Protein AF-A0A820NYC9-F1 (afdb_monomer_lite)

Foldseek 3Di:
DVLCVPQNPLLVLLLCLQACVLVVDDDDDDSVSSVVCCVLPVVLLVVLLVLLVVLQVLCCVPVVDRFAADPVLQVVLVVPPHDPLLVVLVVLLVVLVVVCVVCVVVVNSNVNSVSNSVNSCCCRVPSCVVCVCLSNVVDDPSSVSNSSNSSLVSSLSVLVVCCVRRVVSSVVSNVSSVVRYDDPPPPDDPD

Organism: NCBI:txid392030

Secondary structure (DSSP, 8-state):
-HHHHHH-HHHHHHHHHHSGGGGT------HHHHHHHIIIIIHHHHHHHHHHHHHHHHHHHHH-------HHHHHHHHHSS--HHHHHHHHHHHHHHHHHHHHHHTT-HHHHHHHHHHHHHIIIIIIIHHTHHHHTT-S-HHHHHHHHHHHHHHHHHHHHHHTTT-HHHHHHHHHHHHTTSPPPP------

pLDDT: mean 87.26, std 10.43, range [38.47, 96.19]

InterPro domains:
  IPR009080 Aminoacyl-tRNA synthetase, class Ia, anticodon-binding [SSF47323] (43-182)
  IPR013155 Methionyl/Valyl/Leucyl/Isoleucyl-tRNA synthetase, anticodon-binding [PF08264] (86-178)
  IPR023586 Isoleucine-tRNA ligase, type 2 [PTHR42780] (1-185)
  IPR033709 Isoleucyl tRNA synthetase type 2, anticodon-binding domain [cd07961] (29-187)

Radius of gyration: 18.49 Å; chains: 1; bounding box: 44×49×52 Å

Structure (mmCIF, N/CA/C/O backbone):
data_AF-A0A82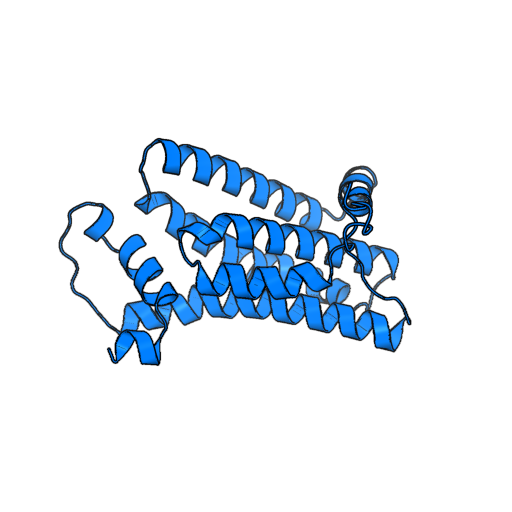0NYC9-F1
#
_entry.id   AF-A0A820NYC9-F1
#
loop_
_atom_site.group_PDB
_atom_site.id
_atom_site.type_symbol
_atom_site.label_atom_id
_atom_site.label_alt_id
_atom_site.label_comp_id
_atom_site.label_asym_id
_atom_site.label_entity_id
_atom_site.label_seq_id
_atom_site.pdbx_PDB_ins_code
_atom_site.Cartn_x
_atom_site.Cartn_y
_atom_site.Cartn_z
_atom_site.occupancy
_atom_site.B_iso_or_equiv
_atom_site.auth_seq_id
_atom_site.auth_comp_id
_atom_site.auth_asym_id
_atom_site.auth_atom_id
_atom_site.pdbx_PDB_model_num
ATOM 1 N N . MET A 1 1 ? 1.237 10.232 24.839 1.00 58.34 1 MET A N 1
ATOM 2 C CA . MET A 1 1 ? 1.894 10.671 23.591 1.00 58.34 1 MET A CA 1
ATOM 3 C C . MET A 1 1 ? 2.893 9.636 23.082 1.00 58.34 1 MET A C 1
ATOM 5 O O . MET A 1 1 ? 2.873 9.400 21.889 1.00 58.34 1 MET A O 1
ATOM 9 N N . GLU A 1 2 ? 3.579 8.878 23.949 1.00 80.00 2 GLU A N 1
ATOM 10 C CA . GLU A 1 2 ? 4.574 7.848 23.563 1.00 80.00 2 GLU A CA 1
ATOM 11 C C . GLU A 1 2 ? 4.201 6.904 22.400 1.00 80.00 2 GLU A C 1
ATOM 13 O O . GLU A 1 2 ? 5.022 6.658 21.531 1.00 80.00 2 GLU A O 1
ATOM 18 N N . ILE A 1 3 ? 2.971 6.378 22.318 1.00 80.62 3 ILE A N 1
ATOM 19 C CA . ILE A 1 3 ? 2.581 5.455 21.226 1.00 80.62 3 ILE A CA 1
ATOM 20 C C . ILE A 1 3 ? 2.552 6.153 19.858 1.00 80.62 3 ILE A C 1
ATOM 22 O O . ILE A 1 3 ? 2.893 5.537 18.848 1.00 80.62 3 ILE A O 1
ATOM 26 N N . PHE A 1 4 ? 2.134 7.421 19.819 1.00 82.25 4 PHE A N 1
ATOM 27 C CA . PHE A 1 4 ? 2.140 8.207 18.586 1.00 82.25 4 PHE A CA 1
ATOM 28 C C . PHE A 1 4 ? 3.568 8.517 18.152 1.00 82.25 4 PHE A C 1
ATOM 30 O O . PHE A 1 4 ? 3.861 8.416 16.964 1.00 82.25 4 PHE A O 1
ATOM 37 N N . ASP A 1 5 ? 4.437 8.824 19.112 1.00 85.50 5 ASP A N 1
ATOM 38 C CA . ASP A 1 5 ? 5.842 9.133 18.854 1.00 85.50 5 ASP A CA 1
ATOM 39 C C . ASP A 1 5 ? 6.622 7.883 18.410 1.00 85.50 5 ASP A C 1
ATOM 41 O O . ASP A 1 5 ? 7.482 7.964 17.537 1.00 85.50 5 ASP A O 1
ATOM 45 N N . GLU A 1 6 ? 6.287 6.706 18.948 1.00 87.06 6 GLU A N 1
ATOM 46 C CA . GLU A 1 6 ? 6.969 5.449 18.616 1.00 87.06 6 GLU A CA 1
ATOM 47 C C . GLU A 1 6 ? 6.479 4.782 17.324 1.00 87.06 6 GLU A C 1
ATOM 49 O O . GLU A 1 6 ? 7.288 4.233 16.574 1.00 87.06 6 GLU A O 1
ATOM 54 N N . PHE A 1 7 ? 5.167 4.773 17.062 1.00 86.25 7 PHE A N 1
ATOM 55 C CA . PHE A 1 7 ? 4.586 3.991 15.957 1.00 86.25 7 PHE A CA 1
ATOM 56 C C . PHE A 1 7 ? 3.832 4.824 14.921 1.00 86.25 7 PHE A C 1
ATOM 58 O O . PHE A 1 7 ? 3.505 4.318 13.845 1.00 86.25 7 PHE A O 1
ATOM 65 N N . GLY A 1 8 ? 3.547 6.089 15.223 1.00 89.69 8 GLY A N 1
ATOM 66 C CA . GLY A 1 8 ? 2.755 6.969 14.374 1.00 89.69 8 GLY A CA 1
ATOM 67 C C . GLY A 1 8 ? 1.241 6.776 14.515 1.00 89.69 8 GLY A C 1
ATOM 68 O O . GLY A 1 8 ? 0.728 5.729 14.921 1.00 89.69 8 GLY A O 1
ATOM 69 N N . ALA A 1 9 ? 0.497 7.815 14.131 1.00 92.00 9 ALA A N 1
ATOM 70 C CA . ALA A 1 9 ? -0.963 7.840 14.226 1.00 92.00 9 ALA A CA 1
ATOM 71 C C . ALA A 1 9 ? -1.644 6.774 13.351 1.00 92.00 9 ALA A C 1
ATOM 73 O O . ALA A 1 9 ? -2.628 6.167 13.770 1.00 92.00 9 ALA A O 1
ATOM 74 N N . ASP A 1 10 ? -1.116 6.515 12.155 1.00 93.50 10 ASP A N 1
ATOM 75 C CA . ASP A 1 10 ? -1.718 5.577 11.202 1.00 93.50 10 ASP A CA 1
ATOM 76 C C . ASP A 1 10 ? -1.696 4.128 11.699 1.00 93.50 10 ASP A C 1
ATOM 78 O O . ASP A 1 10 ? -2.660 3.390 11.483 1.00 93.50 10 ASP A O 1
ATOM 82 N N . ALA A 1 11 ? -0.633 3.724 12.400 1.00 91.94 11 ALA A N 1
ATOM 83 C CA . ALA A 1 11 ? -0.530 2.382 12.965 1.00 91.94 11 ALA A CA 1
ATOM 84 C C . ALA A 1 11 ? -1.602 2.158 14.036 1.00 91.94 11 ALA A C 1
ATOM 86 O O . ALA A 1 11 ? -2.297 1.140 14.026 1.00 91.94 11 ALA A O 1
ATOM 87 N N . LEU A 1 12 ? -1.793 3.147 14.916 1.00 92.00 12 LEU A N 1
ATOM 88 C CA . LEU A 1 12 ? -2.832 3.108 15.938 1.00 92.00 12 LEU A CA 1
ATOM 89 C C . LEU A 1 12 ? -4.235 3.112 15.320 1.00 92.00 12 LEU A C 1
ATOM 91 O O . LEU A 1 12 ? -5.081 2.319 15.732 1.00 92.00 12 LEU A O 1
ATOM 95 N N . ARG A 1 13 ? -4.485 3.965 14.315 1.00 91.94 13 ARG A N 1
ATOM 96 C CA . ARG A 1 13 ? -5.769 4.003 13.593 1.00 91.94 13 ARG A CA 1
ATOM 97 C C . ARG A 1 13 ? -6.112 2.631 13.034 1.00 91.94 13 ARG A C 1
ATOM 99 O O . ARG A 1 13 ? -7.199 2.119 13.295 1.00 91.94 13 ARG A O 1
ATOM 106 N N . LEU A 1 14 ? -5.181 2.015 12.308 1.00 90.44 14 LEU A N 1
ATOM 107 C CA . LEU A 1 14 ? -5.442 0.725 11.687 1.00 90.44 14 LEU A CA 1
ATOM 108 C C . LEU A 1 14 ? -5.593 -0.390 12.733 1.00 90.44 14 LEU A C 1
ATOM 110 O O . LEU A 1 14 ? -6.488 -1.218 12.583 1.00 90.44 14 LEU A O 1
ATOM 114 N N . TYR A 1 15 ? -4.812 -0.364 13.819 1.00 91.19 15 TYR A N 1
ATOM 115 C CA . TYR A 1 15 ? -4.970 -1.285 14.952 1.00 91.19 15 TYR A CA 1
ATOM 116 C C . TYR A 1 15 ? -6.362 -1.193 15.596 1.00 91.19 15 TYR A C 1
ATOM 118 O O . TYR A 1 15 ? -6.991 -2.209 15.881 1.00 91.19 15 TYR A O 1
ATOM 126 N N . LEU A 1 16 ? -6.889 0.015 15.802 1.00 90.50 16 LEU A N 1
ATOM 127 C CA . LEU A 1 16 ? -8.224 0.188 16.377 1.00 90.50 16 LEU A CA 1
ATOM 128 C C . LEU A 1 16 ? -9.324 -0.305 15.430 1.00 90.50 16 LEU A C 1
ATOM 130 O O . LEU A 1 16 ? -10.283 -0.924 15.891 1.00 90.50 16 LEU A O 1
ATOM 134 N N . ILE A 1 17 ? -9.173 -0.101 14.119 1.00 89.44 17 ILE A N 1
ATOM 135 C CA . ILE A 1 17 ? -10.160 -0.548 13.123 1.00 89.44 17 ILE A CA 1
ATOM 136 C C . ILE A 1 17 ? -10.157 -2.078 12.969 1.00 89.44 17 ILE A C 1
ATOM 138 O O . ILE A 1 17 ? -11.213 -2.674 12.757 1.00 89.44 17 ILE A O 1
ATOM 142 N N . THR A 1 18 ? -9.000 -2.737 13.095 1.00 85.81 18 THR A N 1
ATOM 143 C CA . THR A 1 18 ? -8.913 -4.211 13.073 1.00 85.81 18 THR A CA 1
ATOM 144 C C . THR A 1 18 ? -9.375 -4.860 14.371 1.00 85.81 18 THR A C 1
ATOM 146 O O . THR A 1 18 ? -9.711 -6.046 14.388 1.00 85.81 18 THR A O 1
ATOM 149 N N . SER A 1 19 ? -9.378 -4.102 15.463 1.00 87.75 19 SER A N 1
ATOM 150 C CA . SER A 1 19 ? -9.729 -4.601 16.783 1.00 87.75 19 SER A CA 1
ATOM 151 C C . SER A 1 19 ? -11.221 -4.958 16.907 1.00 87.75 19 SER A C 1
ATOM 153 O O . SER A 1 19 ? -12.062 -4.448 16.172 1.00 87.75 19 SER A O 1
ATOM 155 N N . PRO A 1 20 ? -11.618 -5.783 17.889 1.00 85.94 20 PRO A N 1
ATOM 156 C CA . PRO A 1 20 ? -13.025 -6.093 18.143 1.00 85.94 20 PRO A CA 1
ATOM 157 C C . PRO A 1 20 ? -13.881 -4.878 18.572 1.00 85.94 20 PRO A C 1
ATOM 159 O O . PRO A 1 20 ? -15.107 -5.007 18.621 1.00 85.94 20 PRO A O 1
ATOM 162 N N . VAL A 1 21 ? -13.279 -3.704 18.824 1.00 88.50 21 VAL A N 1
ATOM 163 C CA . VAL A 1 21 ? -13.990 -2.465 19.206 1.00 88.50 21 VAL A CA 1
ATOM 164 C C . VAL A 1 21 ? -14.992 -2.040 18.146 1.00 88.50 21 VAL A C 1
ATOM 166 O O . VAL A 1 21 ? -16.104 -1.648 18.485 1.00 88.50 21 VAL A O 1
ATOM 169 N N . VAL A 1 22 ? -14.659 -2.195 16.862 1.00 87.00 22 VAL A N 1
ATOM 170 C CA . VAL A 1 22 ? -15.586 -1.851 15.770 1.00 87.00 22 VAL A CA 1
ATOM 171 C C . VAL A 1 22 ? -16.831 -2.748 15.732 1.00 87.00 22 VAL A C 1
ATOM 173 O O . VAL A 1 22 ? -17.777 -2.455 15.010 1.00 87.00 22 VAL A O 1
ATOM 176 N N . ARG A 1 23 ? -16.855 -3.837 16.515 1.00 84.69 23 ARG A N 1
ATOM 177 C CA . ARG A 1 23 ? -18.020 -4.715 16.715 1.00 84.69 23 ARG A CA 1
ATOM 178 C C . ARG A 1 23 ? -18.671 -4.534 18.094 1.00 84.69 23 ARG A C 1
ATOM 180 O O . ARG A 1 23 ? -19.431 -5.403 18.512 1.00 84.69 23 ARG A O 1
ATOM 187 N N . GLY A 1 24 ? -18.328 -3.474 18.828 1.00 86.25 24 GLY A N 1
ATOM 188 C CA . GLY A 1 24 ? -18.860 -3.192 20.167 1.00 86.25 24 GLY A CA 1
ATOM 189 C C . GLY A 1 24 ? -18.357 -4.136 21.264 1.00 86.25 24 GLY A C 1
ATOM 190 O O . GLY A 1 24 ? -18.955 -4.214 22.333 1.00 86.25 24 GLY A O 1
ATOM 191 N N . LYS A 1 25 ? -17.277 -4.884 21.014 1.00 89.25 25 LYS A N 1
ATOM 192 C CA . LYS A 1 25 ? -16.679 -5.804 21.991 1.00 89.25 25 LYS A CA 1
ATOM 193 C C . LYS A 1 25 ? -15.506 -5.135 22.721 1.00 89.25 25 LYS A C 1
ATOM 195 O O . LYS A 1 25 ? -14.831 -4.289 22.133 1.00 89.25 25 LYS A O 1
ATOM 200 N N . PRO A 1 26 ? -15.214 -5.528 23.976 1.00 90.69 26 PRO A N 1
ATOM 201 C CA . PRO A 1 26 ? -14.114 -4.941 24.730 1.00 90.69 26 PRO A CA 1
ATOM 202 C C . PRO A 1 26 ? -12.761 -5.248 24.076 1.00 90.69 26 PRO A C 1
ATOM 204 O O . PRO A 1 26 ? -12.513 -6.366 23.618 1.00 90.69 26 PRO A O 1
ATOM 207 N N . LEU A 1 27 ? -11.865 -4.261 24.082 1.00 90.62 27 LEU A N 1
ATOM 208 C CA . LEU A 1 27 ? -10.483 -4.394 23.627 1.00 90.62 27 LEU A CA 1
ATOM 209 C C . LEU A 1 27 ? -9.528 -4.274 24.803 1.00 90.62 27 LEU A C 1
ATOM 211 O O . LEU A 1 27 ? -9.484 -3.257 25.489 1.00 90.62 27 LEU A O 1
ATOM 215 N N . LYS A 1 28 ? -8.697 -5.300 24.976 1.00 90.25 28 LYS A N 1
ATOM 216 C CA . LYS A 1 28 ? -7.501 -5.211 25.812 1.00 90.25 28 LYS A CA 1
ATOM 217 C C . LYS A 1 28 ? -6.385 -4.621 24.961 1.00 90.25 28 LYS A C 1
ATOM 219 O O . LYS A 1 28 ? -5.833 -5.317 24.110 1.00 90.25 28 LYS A O 1
ATOM 224 N N . PHE A 1 29 ? -6.113 -3.333 25.144 1.00 91.38 29 PHE A N 1
ATOM 225 C CA . PHE A 1 29 ? -5.077 -2.639 24.390 1.00 91.38 29 PHE A CA 1
ATOM 226 C C . PHE A 1 29 ? -3.699 -3.257 24.669 1.00 91.38 29 PHE A C 1
ATOM 228 O O . PHE A 1 29 ? -3.342 -3.481 25.824 1.00 91.38 29 PHE A O 1
ATOM 235 N N . LYS A 1 30 ? -2.941 -3.537 23.604 1.00 91.31 30 LYS A N 1
ATOM 236 C CA . LYS A 1 30 ? -1.585 -4.086 23.659 1.00 91.31 30 LYS A CA 1
ATOM 237 C C . LYS A 1 30 ? -0.711 -3.346 22.658 1.00 91.31 30 LYS A C 1
ATOM 239 O O . LYS A 1 30 ? -1.068 -3.249 21.483 1.00 91.31 30 LYS A O 1
ATOM 244 N N . LYS A 1 31 ? 0.426 -2.835 23.124 1.00 90.06 31 LYS A N 1
ATOM 245 C CA . LYS A 1 31 ? 1.366 -2.048 22.313 1.00 90.06 31 LYS A CA 1
ATOM 246 C C . LYS A 1 31 ? 1.973 -2.897 21.190 1.00 90.06 31 LYS A C 1
ATOM 248 O O . LYS A 1 31 ? 2.193 -2.413 20.083 1.00 90.06 31 LYS A O 1
ATOM 253 N N . GLU A 1 32 ? 2.152 -4.185 21.456 1.00 90.94 32 GLU A N 1
ATOM 254 C CA . GLU A 1 32 ? 2.669 -5.183 20.522 1.00 90.94 32 GLU A CA 1
ATOM 255 C C . GLU A 1 32 ? 1.788 -5.290 19.272 1.00 90.94 32 GLU A C 1
ATOM 257 O O . GLU A 1 32 ? 2.306 -5.317 18.163 1.00 90.94 32 GLU A O 1
ATOM 262 N N . GLY A 1 33 ? 0.462 -5.222 19.427 1.00 89.12 33 GLY A N 1
ATOM 263 C CA . GLY A 1 33 ? -0.454 -5.296 18.289 1.00 89.12 33 GLY A CA 1
ATOM 264 C C . GLY A 1 33 ? -0.339 -4.102 17.335 1.00 89.12 33 GLY A C 1
ATOM 265 O O . GLY A 1 33 ? -0.534 -4.253 16.131 1.00 89.12 33 GLY A O 1
ATOM 266 N N . VAL A 1 34 ? 0.032 -2.920 17.841 1.00 91.19 34 VAL A N 1
ATOM 267 C CA . VAL A 1 34 ? 0.321 -1.746 16.997 1.00 91.19 34 VAL A CA 1
ATOM 268 C C . VAL A 1 34 ? 1.619 -1.961 16.213 1.00 91.19 34 VA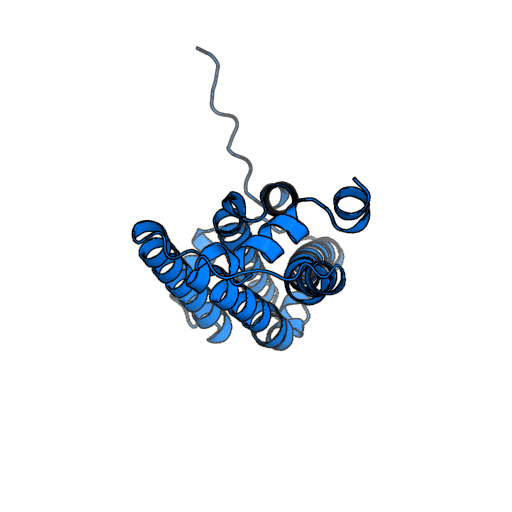L A C 1
ATOM 270 O O . VAL A 1 34 ? 1.695 -1.642 15.025 1.00 91.19 34 VAL A O 1
ATOM 273 N N . ARG A 1 35 ? 2.631 -2.557 16.853 1.00 91.31 35 ARG A N 1
ATOM 274 C CA . ARG A 1 35 ? 3.899 -2.918 16.206 1.00 91.31 35 ARG A CA 1
ATOM 275 C C . ARG A 1 35 ? 3.708 -3.970 15.109 1.00 91.31 35 ARG A C 1
ATOM 277 O O . ARG A 1 35 ? 4.339 -3.859 14.058 1.00 91.31 35 ARG A O 1
ATOM 284 N N . ASP A 1 36 ? 2.836 -4.949 15.327 1.00 90.44 36 ASP A N 1
ATOM 285 C CA . ASP A 1 36 ? 2.539 -5.991 14.339 1.00 90.44 36 ASP A CA 1
ATOM 286 C C . ASP A 1 36 ? 1.922 -5.390 13.069 1.00 90.44 36 ASP A C 1
ATOM 288 O O . ASP A 1 36 ? 2.351 -5.707 11.962 1.00 90.44 36 ASP A O 1
ATOM 292 N N . ILE A 1 37 ? 1.018 -4.412 13.205 1.00 90.06 37 ILE A N 1
ATOM 293 C CA . ILE A 1 37 ? 0.466 -3.674 12.058 1.00 90.06 37 ILE A CA 1
ATOM 294 C C . ILE A 1 37 ? 1.568 -3.002 11.229 1.00 90.06 37 ILE A C 1
ATOM 296 O O . ILE A 1 37 ? 1.563 -3.092 9.999 1.00 90.06 37 ILE A O 1
ATOM 300 N N . LEU A 1 38 ? 2.540 -2.351 11.870 1.00 90.12 38 LEU A N 1
ATOM 301 C CA . LEU A 1 38 ? 3.657 -1.747 11.141 1.00 90.12 38 LEU A CA 1
ATOM 302 C C . LEU A 1 38 ? 4.450 -2.790 10.353 1.00 90.12 38 LEU A C 1
ATOM 304 O O . LEU A 1 38 ? 4.762 -2.579 9.178 1.00 90.12 38 LEU A O 1
ATOM 308 N N . LYS A 1 39 ? 4.768 -3.911 11.001 1.00 90.44 39 LYS A N 1
ATOM 309 C CA . LYS A 1 39 ? 5.590 -4.977 10.429 1.00 90.44 39 LYS A CA 1
ATOM 310 C C . LYS A 1 39 ? 4.887 -5.703 9.283 1.00 90.44 39 LYS A C 1
ATOM 312 O O . LYS A 1 39 ? 5.529 -5.974 8.271 1.00 90.44 39 LYS A O 1
ATOM 317 N N . ASP A 1 40 ? 3.599 -5.985 9.430 1.00 87.62 40 ASP A N 1
ATOM 318 C CA . ASP A 1 40 ? 2.860 -6.855 8.513 1.00 87.62 40 ASP A CA 1
ATOM 319 C C . ASP A 1 40 ? 2.160 -6.073 7.393 1.00 87.62 40 ASP A C 1
ATOM 321 O O . ASP A 1 40 ? 1.859 -6.625 6.334 1.00 87.62 40 ASP A O 1
ATOM 325 N N . VAL A 1 41 ? 1.917 -4.771 7.590 1.00 89.44 41 VAL A N 1
ATOM 326 C CA . VAL A 1 41 ? 1.148 -3.938 6.651 1.00 89.44 41 VAL A CA 1
ATOM 327 C C . VAL A 1 41 ? 2.007 -2.824 6.066 1.00 89.44 41 VAL A C 1
ATOM 329 O O . VAL A 1 41 ? 2.131 -2.711 4.842 1.00 89.44 41 VAL A O 1
ATOM 332 N N . PHE A 1 42 ? 2.603 -1.987 6.917 1.00 92.31 42 PHE A N 1
ATOM 333 C CA . PHE A 1 42 ? 3.238 -0.748 6.453 1.00 92.31 42 PHE A CA 1
ATOM 334 C C . PHE A 1 42 ? 4.596 -1.029 5.826 1.00 92.31 42 PHE A C 1
ATOM 336 O O . PHE A 1 42 ? 4.882 -0.526 4.739 1.00 92.31 42 PHE A O 1
ATOM 343 N N . LEU A 1 43 ? 5.405 -1.874 6.464 1.00 92.94 43 LEU A N 1
ATOM 344 C CA . LEU A 1 43 ? 6.736 -2.212 5.978 1.00 92.94 43 LEU A CA 1
ATOM 345 C C . LEU A 1 43 ? 6.694 -2.916 4.608 1.00 92.94 43 LEU A C 1
ATOM 347 O O . LEU A 1 43 ? 7.398 -2.459 3.705 1.00 92.94 43 LEU A O 1
ATOM 351 N N . PRO A 1 44 ? 5.851 -3.942 4.359 1.00 93.12 44 PRO A N 1
ATOM 352 C CA . PRO A 1 44 ? 5.768 -4.569 3.042 1.00 93.12 44 PRO A CA 1
ATOM 353 C C . PRO A 1 44 ? 5.252 -3.602 1.977 1.00 93.12 44 PRO A C 1
ATOM 355 O O . PRO A 1 44 ? 5.748 -3.593 0.849 1.00 93.12 44 PRO A O 1
ATOM 358 N N . TRP A 1 45 ? 4.297 -2.738 2.332 1.00 92.88 45 TRP A N 1
ATOM 359 C CA . TRP A 1 45 ? 3.788 -1.730 1.407 1.00 92.88 45 TRP A CA 1
ATOM 360 C C . TRP A 1 45 ? 4.861 -0.706 1.022 1.00 92.88 45 TRP A C 1
ATOM 362 O O . TRP A 1 45 ? 5.062 -0.448 -0.166 1.00 92.88 45 TRP A O 1
ATOM 372 N N . TYR A 1 46 ? 5.590 -0.173 2.001 1.00 94.62 46 TYR A N 1
ATOM 373 C CA . TYR A 1 46 ? 6.692 0.751 1.755 1.00 94.62 46 TYR A CA 1
ATOM 374 C C . TYR A 1 46 ? 7.818 0.091 0.949 1.00 94.62 46 TYR A C 1
ATOM 376 O O . TYR A 1 46 ? 8.361 0.699 0.029 1.00 94.62 46 TYR A O 1
ATOM 384 N N . ASN A 1 47 ? 8.126 -1.178 1.226 1.00 93.38 47 ASN A N 1
ATOM 385 C CA . ASN A 1 47 ? 9.121 -1.933 0.469 1.00 93.38 47 ASN A CA 1
ATOM 386 C C . ASN A 1 47 ? 8.727 -2.102 -1.006 1.00 93.38 47 ASN A C 1
ATOM 388 O O . ASN A 1 47 ? 9.594 -2.004 -1.874 1.00 93.38 47 ASN A O 1
ATOM 392 N N . ALA A 1 48 ? 7.440 -2.299 -1.310 1.00 93.38 48 ALA A N 1
ATOM 393 C CA . ALA A 1 48 ? 6.956 -2.351 -2.691 1.00 93.38 48 ALA A CA 1
ATOM 394 C C . ALA A 1 48 ? 7.129 -1.003 -3.417 1.00 93.38 48 ALA A C 1
ATOM 396 O O . ALA A 1 48 ? 7.562 -0.978 -4.568 1.00 93.38 48 ALA A O 1
ATOM 397 N N . LEU A 1 49 ? 6.863 0.119 -2.735 1.00 94.44 49 LEU A N 1
ATOM 398 C CA . LEU A 1 49 ? 7.130 1.457 -3.276 1.00 94.44 49 LEU A CA 1
ATOM 399 C C . LEU A 1 49 ? 8.630 1.684 -3.502 1.00 94.44 49 LEU A C 1
ATOM 401 O O . LEU A 1 49 ? 9.035 2.151 -4.564 1.00 94.44 49 LEU A O 1
ATOM 405 N N . ARG A 1 50 ? 9.467 1.324 -2.524 1.00 94.25 50 ARG A N 1
ATOM 406 C CA . ARG A 1 50 ? 10.926 1.433 -2.631 1.00 94.25 50 ARG A CA 1
ATOM 407 C C . ARG A 1 50 ? 11.460 0.635 -3.818 1.00 94.25 50 ARG A C 1
ATOM 409 O O . ARG A 1 50 ? 12.316 1.144 -4.534 1.00 94.25 50 ARG A O 1
ATOM 416 N N . LEU A 1 51 ? 10.947 -0.576 -4.037 1.00 93.50 51 LEU A N 1
ATOM 417 C CA . LEU A 1 51 ? 11.313 -1.392 -5.192 1.00 93.50 51 LEU A CA 1
ATOM 418 C C . LEU A 1 51 ? 10.995 -0.672 -6.507 1.00 93.50 51 LEU A C 1
ATOM 420 O O . LEU A 1 51 ? 11.863 -0.612 -7.369 1.00 93.50 51 LEU A O 1
ATOM 424 N N . LEU A 1 52 ? 9.796 -0.093 -6.643 1.00 93.38 52 LEU A N 1
ATOM 425 C CA . LEU A 1 52 ? 9.410 0.659 -7.843 1.00 93.38 52 LEU A CA 1
ATOM 426 C C . LEU A 1 52 ? 10.403 1.794 -8.138 1.00 93.38 52 LEU A C 1
ATOM 428 O O . LEU A 1 52 ? 10.886 1.906 -9.261 1.00 93.38 52 LEU A O 1
ATOM 432 N N . ILE A 1 53 ? 10.740 2.603 -7.129 1.00 93.56 53 ILE A N 1
ATOM 433 C CA . ILE A 1 53 ? 11.684 3.723 -7.284 1.00 93.56 53 ILE A CA 1
ATOM 434 C C . ILE A 1 53 ? 13.062 3.211 -7.710 1.00 93.56 53 ILE A C 1
ATOM 436 O O . ILE A 1 53 ? 13.625 3.705 -8.682 1.00 93.56 53 ILE A O 1
ATOM 440 N N . GLN A 1 54 ? 13.574 2.179 -7.032 1.00 92.81 54 GLN A N 1
ATOM 441 C CA . GLN A 1 54 ? 14.872 1.582 -7.358 1.00 92.81 54 GLN A CA 1
ATOM 442 C C . GLN A 1 54 ? 14.914 1.059 -8.796 1.00 92.81 54 GLN A C 1
ATOM 444 O O . GLN A 1 54 ? 15.905 1.257 -9.495 1.00 92.81 54 GLN A O 1
ATOM 449 N N . SER A 1 55 ? 13.838 0.427 -9.259 1.00 90.44 55 SER A N 1
ATOM 450 C CA . SER A 1 55 ? 13.724 -0.044 -10.637 1.00 90.44 55 SER A CA 1
ATOM 451 C C . SER A 1 55 ? 13.692 1.098 -11.655 1.00 90.44 55 SER A C 1
ATOM 453 O O . SER A 1 55 ? 14.333 1.002 -12.702 1.00 90.44 55 SER A O 1
ATOM 455 N N . CYS A 1 56 ? 13.000 2.199 -11.348 1.00 90.19 56 CYS A N 1
ATOM 456 C CA . CYS A 1 56 ? 13.012 3.401 -12.184 1.00 90.19 56 CYS A CA 1
ATOM 457 C C . CYS A 1 56 ? 14.418 4.018 -12.270 1.00 90.19 56 CYS A C 1
ATOM 459 O O . CYS A 1 56 ? 14.872 4.364 -13.362 1.00 90.19 56 CYS A O 1
ATOM 461 N N . ASP A 1 57 ? 15.132 4.100 -11.146 1.00 90.44 57 ASP A N 1
ATOM 462 C CA . ASP A 1 57 ? 16.511 4.599 -11.114 1.00 90.44 57 ASP A CA 1
ATOM 463 C C . ASP A 1 57 ? 17.449 3.695 -11.929 1.00 90.44 57 ASP A C 1
ATOM 465 O O . ASP A 1 57 ? 18.272 4.183 -12.708 1.00 90.44 57 ASP A O 1
ATOM 469 N N . GLN A 1 58 ? 17.286 2.372 -11.829 1.00 88.12 58 GLN A N 1
ATOM 470 C CA . GLN A 1 58 ? 18.047 1.410 -12.630 1.00 88.12 58 GLN A CA 1
ATOM 471 C C . GLN A 1 58 ? 17.788 1.558 -14.134 1.00 88.12 58 GLN A C 1
ATOM 473 O O . GLN A 1 58 ? 18.736 1.489 -14.918 1.00 88.12 58 GLN A O 1
ATOM 478 N N . LEU A 1 59 ? 16.543 1.797 -14.558 1.00 87.25 59 LEU A N 1
ATOM 479 C CA . LEU A 1 59 ? 16.238 2.085 -15.965 1.00 87.25 59 LEU A CA 1
ATOM 480 C C . LEU A 1 59 ? 16.930 3.353 -16.458 1.00 87.25 59 LEU A C 1
ATOM 482 O O . LEU A 1 59 ? 17.475 3.368 -17.567 1.00 87.25 59 LEU A O 1
ATOM 486 N N . LYS A 1 60 ? 16.945 4.392 -15.624 1.00 88.38 60 LYS A N 1
ATOM 487 C CA . LYS A 1 60 ? 17.592 5.661 -15.946 1.00 88.38 60 LYS A CA 1
ATOM 488 C C . LYS A 1 60 ? 19.103 5.503 -16.100 1.00 88.38 60 LYS A C 1
ATOM 490 O O . LYS A 1 60 ? 19.668 6.028 -17.054 1.00 88.38 60 LYS A O 1
ATOM 495 N N . VAL A 1 61 ? 19.753 4.760 -15.204 1.00 87.56 61 VAL A N 1
ATOM 496 C CA . VAL A 1 61 ? 21.208 4.540 -15.252 1.00 87.56 61 VAL A CA 1
ATOM 497 C C . VAL A 1 61 ? 21.597 3.601 -16.396 1.00 87.56 61 VAL A C 1
ATOM 499 O O . VAL A 1 61 ? 22.463 3.940 -17.200 1.00 87.56 61 VAL A O 1
ATOM 502 N N . ASN A 1 62 ? 20.943 2.442 -16.510 1.00 86.19 62 ASN A N 1
ATOM 503 C CA . ASN A 1 62 ? 21.387 1.379 -17.417 1.00 86.19 62 ASN A CA 1
ATOM 504 C C . ASN A 1 62 ? 20.909 1.582 -18.856 1.00 86.19 62 ASN A C 1
ATOM 506 O O . ASN A 1 62 ? 21.635 1.273 -19.797 1.00 86.19 62 ASN A O 1
ATOM 510 N N . LYS A 1 63 ? 19.673 2.063 -19.037 1.00 81.69 63 LYS A N 1
ATOM 511 C CA . LYS A 1 63 ? 19.027 2.165 -20.356 1.00 81.69 63 LYS A CA 1
ATOM 512 C C . LYS A 1 63 ? 18.806 3.619 -20.797 1.00 81.69 63 LYS A C 1
ATOM 514 O O . LYS A 1 63 ? 18.323 3.833 -21.902 1.00 81.69 63 LYS A O 1
ATOM 519 N N . LYS A 1 64 ? 19.178 4.613 -19.970 1.00 84.69 64 LYS A N 1
ATOM 520 C CA . LYS A 1 64 ? 18.982 6.061 -20.213 1.00 84.69 64 LYS A CA 1
ATOM 521 C C . LYS A 1 64 ? 17.525 6.449 -20.501 1.00 84.69 64 LYS A C 1
ATOM 523 O O . LYS A 1 64 ? 17.266 7.453 -21.158 1.00 84.69 64 LYS A O 1
ATOM 528 N N . VAL A 1 65 ? 16.572 5.668 -19.989 1.00 85.44 65 VAL A N 1
ATOM 529 C CA . VAL A 1 65 ? 15.134 5.925 -20.141 1.00 85.44 65 VAL A CA 1
ATOM 530 C C . VAL A 1 65 ? 14.579 6.472 -18.835 1.00 85.44 65 VAL A C 1
ATOM 532 O O . VAL A 1 65 ? 14.696 5.835 -17.789 1.00 85.44 65 VAL A O 1
ATOM 535 N N . ASN A 1 66 ? 13.933 7.636 -18.903 1.00 85.50 66 ASN A N 1
ATOM 536 C CA . ASN A 1 66 ? 13.140 8.151 -17.794 1.00 85.50 66 ASN A CA 1
ATOM 537 C C . ASN A 1 66 ? 11.764 7.483 -17.822 1.00 85.50 66 ASN A C 1
ATOM 539 O O . ASN A 1 66 ? 11.018 7.633 -18.789 1.00 85.50 66 ASN A O 1
ATOM 543 N N . PHE A 1 67 ? 11.434 6.743 -16.766 1.00 87.25 67 PHE A N 1
ATOM 544 C CA . PHE A 1 67 ? 10.112 6.147 -16.622 1.00 87.25 67 PHE A CA 1
ATOM 545 C C . PHE A 1 67 ? 9.074 7.228 -16.308 1.00 87.25 67 PHE A C 1
ATOM 547 O O . PHE A 1 67 ? 9.206 7.958 -15.325 1.00 87.25 67 PHE A O 1
ATOM 554 N N . ILE A 1 68 ? 8.034 7.295 -17.136 1.00 88.94 68 ILE A N 1
ATOM 555 C CA . ILE A 1 68 ? 6.834 8.095 -16.901 1.00 88.94 68 ILE A CA 1
ATOM 556 C C . ILE A 1 68 ? 5.649 7.141 -17.005 1.00 88.94 68 ILE A C 1
ATOM 558 O O . ILE A 1 68 ? 5.569 6.335 -17.936 1.00 88.94 68 ILE A O 1
ATOM 562 N N . TYR A 1 69 ? 4.753 7.217 -16.028 1.00 88.75 69 TYR A N 1
ATOM 563 C CA . TYR A 1 69 ? 3.525 6.441 -16.017 1.00 88.75 69 TYR A CA 1
ATOM 564 C C . TYR A 1 69 ? 2.649 6.805 -17.223 1.00 88.75 69 TYR A C 1
ATOM 566 O O . TYR A 1 69 ? 2.390 7.977 -17.483 1.00 88.75 69 TYR A O 1
ATOM 574 N N . ASP A 1 70 ? 2.167 5.791 -17.936 1.00 87.12 70 ASP A N 1
ATOM 575 C CA . ASP A 1 70 ? 1.295 5.962 -19.097 1.00 87.12 70 ASP A CA 1
ATOM 576 C C . ASP A 1 70 ? 0.121 4.986 -19.022 1.00 87.12 70 ASP A C 1
ATOM 578 O O . ASP A 1 70 ? 0.289 3.774 -19.162 1.00 87.12 70 ASP A O 1
ATOM 582 N N . GLU A 1 71 ? -1.081 5.520 -18.829 1.00 83.00 71 GLU A N 1
ATOM 583 C CA . GLU A 1 71 ? -2.297 4.720 -18.714 1.00 83.00 71 GLU A CA 1
ATOM 584 C C . GLU A 1 71 ? -2.628 3.968 -20.017 1.00 83.00 71 GLU A C 1
ATOM 586 O O . GLU A 1 71 ? -3.143 2.849 -19.980 1.00 83.00 71 GLU A O 1
ATOM 591 N N . LYS A 1 72 ? -2.263 4.511 -21.187 1.00 82.88 72 LYS A N 1
ATOM 592 C CA . LYS A 1 72 ? -2.496 3.837 -22.477 1.00 82.88 72 LYS A CA 1
ATOM 593 C C . LYS A 1 72 ? -1.654 2.572 -22.600 1.00 82.88 72 LYS A C 1
ATOM 595 O O . LYS A 1 72 ? -2.115 1.563 -23.139 1.00 82.88 72 LYS A O 1
ATOM 600 N N . ARG A 1 73 ? -0.430 2.597 -22.066 1.00 81.06 73 ARG A N 1
ATOM 601 C CA . ARG A 1 73 ? 0.459 1.429 -22.027 1.00 81.06 73 ARG A CA 1
ATOM 602 C C . ARG A 1 73 ? -0.118 0.304 -21.165 1.00 81.06 73 ARG A C 1
ATOM 604 O O . ARG A 1 73 ? 0.007 -0.860 -21.530 1.00 81.06 73 ARG A O 1
ATOM 611 N N . LEU A 1 74 ? -0.804 0.639 -20.071 1.00 80.94 74 LEU A N 1
ATOM 612 C CA . LEU A 1 74 ? -1.498 -0.346 -19.242 1.00 80.94 74 LEU A CA 1
ATOM 613 C C . LEU A 1 74 ? -2.579 -1.087 -20.050 1.00 80.94 74 LEU A C 1
ATOM 615 O O . LEU A 1 74 ? -2.508 -2.308 -20.180 1.00 80.94 74 LEU A O 1
ATOM 619 N N . TYR A 1 75 ? -3.536 -0.370 -20.648 1.00 79.44 75 TYR A N 1
ATOM 620 C CA . TYR A 1 75 ? -4.652 -1.002 -21.372 1.00 79.44 75 TYR A CA 1
ATOM 621 C C . TYR A 1 75 ? -4.218 -1.724 -22.652 1.00 79.44 75 TYR A C 1
ATOM 623 O O . TYR A 1 75 ? -4.721 -2.810 -22.950 1.00 79.44 75 TYR A O 1
ATOM 631 N N . SER A 1 76 ? -3.260 -1.156 -23.389 1.00 77.50 76 SER A N 1
ATOM 632 C CA . SER A 1 76 ? -2.699 -1.814 -24.574 1.00 77.50 76 SER A CA 1
ATOM 633 C C . SER A 1 76 ? -2.022 -3.131 -24.199 1.00 77.50 76 SER A C 1
ATOM 635 O O . SER A 1 76 ? -2.333 -4.148 -24.813 1.00 77.50 76 SER A O 1
ATOM 637 N N . SER A 1 77 ? -1.216 -3.152 -23.129 1.00 76.38 77 SER A N 1
ATOM 638 C CA . SER A 1 77 ? -0.573 -4.383 -22.656 1.00 76.38 77 SER A CA 1
ATOM 639 C C . SER A 1 77 ? -1.570 -5.468 -22.250 1.00 76.38 77 SER A C 1
ATOM 641 O O . SER A 1 77 ? -1.292 -6.637 -22.470 1.00 76.38 77 SER A O 1
ATOM 643 N N . MET A 1 78 ? -2.742 -5.108 -21.710 1.00 75.19 78 MET A N 1
ATOM 644 C CA . MET A 1 78 ? -3.783 -6.079 -21.337 1.00 75.19 78 MET A CA 1
ATOM 645 C C . MET A 1 78 ? -4.512 -6.679 -22.543 1.00 75.19 78 MET A C 1
ATOM 647 O O . MET A 1 78 ? -5.114 -7.742 -22.421 1.00 75.19 78 MET A O 1
ATOM 651 N N . SER A 1 79 ? -4.456 -6.011 -23.695 1.00 71.12 79 SER A N 1
ATOM 652 C CA . SER A 1 79 ? -5.139 -6.430 -24.924 1.00 71.12 79 SER A CA 1
ATOM 653 C C . SER A 1 79 ? -4.260 -7.321 -25.813 1.00 71.12 79 SER A C 1
ATOM 655 O O . SER A 1 79 ? -4.781 -8.071 -26.635 1.00 71.12 79 SER A O 1
ATOM 657 N N . SER A 1 80 ? -2.933 -7.261 -25.660 1.00 62.53 80 SER A N 1
ATOM 658 C CA . SER A 1 80 ? -1.961 -7.993 -26.480 1.00 62.53 80 SER A CA 1
ATOM 659 C C . SER A 1 80 ? -1.076 -8.914 -25.631 1.00 62.53 80 SER A C 1
ATOM 661 O O . SER A 1 80 ? -0.061 -8.483 -25.098 1.00 62.53 80 SER A O 1
ATOM 663 N N . ASN A 1 81 ? -1.438 -10.204 -25.530 1.00 57.31 81 ASN A N 1
ATOM 664 C CA . ASN A 1 81 ? -0.633 -11.267 -24.892 1.00 57.31 81 ASN A CA 1
ATOM 665 C C . ASN A 1 81 ? 0.079 -10.823 -23.594 1.00 57.31 81 ASN A C 1
ATOM 667 O O . ASN A 1 81 ? 1.299 -10.950 -23.457 1.00 57.31 81 ASN A O 1
ATOM 671 N N . SER A 1 82 ? -0.693 -10.276 -22.650 1.00 68.56 82 SER A N 1
ATOM 672 C CA . SER A 1 82 ? -0.190 -9.809 -21.360 1.00 68.56 82 SER A CA 1
ATOM 673 C C . SER A 1 82 ? 0.428 -10.938 -20.539 1.00 68.56 82 SER A C 1
ATOM 675 O O . SER A 1 82 ? 0.046 -12.109 -20.621 1.00 68.56 82 SER A O 1
ATOM 677 N N . ASN A 1 83 ? 1.356 -10.574 -19.654 1.00 84.62 83 ASN A N 1
ATOM 678 C CA . ASN A 1 83 ? 1.745 -11.466 -18.575 1.00 84.62 83 ASN A CA 1
ATOM 679 C C . ASN A 1 83 ? 0.517 -11.746 -17.686 1.00 84.62 83 ASN A C 1
ATOM 681 O O . ASN A 1 83 ? -0.100 -10.820 -17.154 1.00 84.62 83 ASN A O 1
ATOM 685 N N . VAL A 1 84 ? 0.196 -13.026 -17.483 1.00 89.75 84 VAL A N 1
ATOM 686 C CA . VAL A 1 84 ? -0.957 -13.478 -16.684 1.00 89.75 84 VAL A CA 1
ATOM 687 C C . VAL A 1 84 ? -0.947 -12.881 -15.271 1.00 89.75 84 VAL A C 1
ATOM 689 O O . VAL A 1 84 ? -2.002 -12.541 -14.737 1.00 89.75 84 VAL A O 1
ATOM 692 N N . MET A 1 85 ? 0.235 -12.697 -14.672 1.00 90.38 85 MET A N 1
ATOM 693 C CA . MET A 1 85 ? 0.370 -12.125 -13.328 1.00 90.38 85 MET A CA 1
ATOM 694 C C . MET A 1 85 ? 0.002 -10.640 -13.278 1.00 90.38 85 MET A C 1
ATOM 696 O O . MET A 1 85 ? -0.529 -10.186 -12.263 1.00 90.38 85 MET A O 1
ATOM 700 N N . ASP A 1 86 ? 0.260 -9.897 -14.355 1.00 90.88 86 ASP A N 1
ATOM 701 C CA . ASP A 1 86 ? -0.063 -8.470 -14.453 1.00 90.88 86 ASP A CA 1
ATOM 702 C C . ASP A 1 86 ? -1.582 -8.292 -14.566 1.00 90.88 86 ASP A C 1
ATOM 704 O O . ASP A 1 86 ? -2.187 -7.513 -13.827 1.00 90.88 86 ASP A O 1
ATOM 708 N N . THR A 1 87 ? -2.228 -9.097 -15.413 1.00 90.50 87 THR A N 1
ATOM 709 C CA . THR A 1 87 ? -3.693 -9.125 -15.518 1.00 90.50 87 THR A CA 1
ATOM 710 C C . THR A 1 87 ? -4.341 -9.566 -14.208 1.00 90.50 87 THR A C 1
ATOM 712 O O . THR A 1 87 ? -5.322 -8.963 -13.765 1.00 90.50 87 THR A O 1
ATOM 715 N N . TRP A 1 88 ? -3.770 -10.574 -13.544 1.00 92.88 88 TRP A N 1
ATOM 716 C CA . TRP A 1 88 ? -4.262 -11.052 -12.257 1.00 92.88 88 TRP A CA 1
ATOM 717 C C . TRP A 1 88 ? -4.208 -9.968 -11.177 1.00 92.88 88 TRP A C 1
ATOM 719 O O . TRP A 1 88 ? -5.221 -9.742 -10.515 1.00 92.88 88 TRP A O 1
ATOM 729 N N . ILE A 1 89 ? -3.081 -9.264 -11.001 1.00 94.12 89 ILE A N 1
ATOM 730 C CA . ILE A 1 89 ? -2.982 -8.257 -9.933 1.00 94.12 89 ILE A CA 1
ATOM 731 C C . ILE A 1 89 ? -3.906 -7.063 -10.195 1.00 94.12 89 ILE A C 1
ATOM 733 O O . ILE A 1 89 ? -4.505 -6.537 -9.253 1.00 94.12 89 ILE A O 1
ATOM 737 N N . VAL A 1 90 ? -4.090 -6.665 -11.458 1.00 92.75 90 VAL A N 1
ATOM 738 C CA . VAL A 1 90 ? -5.031 -5.598 -11.835 1.00 92.75 90 VAL A CA 1
ATOM 739 C C . VAL A 1 90 ? -6.469 -6.028 -11.546 1.00 92.75 90 VAL A C 1
ATOM 741 O O . VAL A 1 90 ? -7.188 -5.315 -10.844 1.00 92.75 90 VAL A O 1
ATOM 744 N N . SER A 1 91 ? -6.873 -7.222 -11.988 1.00 93.25 91 SER A N 1
ATOM 745 C CA . SER A 1 91 ? -8.207 -7.777 -11.713 1.00 93.25 91 SER A CA 1
ATOM 746 C C . SER A 1 91 ? -8.468 -7.946 -10.210 1.00 93.25 91 SER A C 1
ATOM 748 O O . SER A 1 91 ? -9.532 -7.580 -9.702 1.00 93.25 91 SER A O 1
ATOM 750 N N . TYR A 1 92 ? -7.470 -8.418 -9.460 1.00 94.38 92 TYR A N 1
ATOM 751 C CA . TYR A 1 92 ? -7.558 -8.565 -8.009 1.00 94.38 92 TYR A CA 1
ATOM 752 C C . TYR A 1 92 ? -7.680 -7.208 -7.300 1.00 94.38 92 TYR A C 1
ATOM 754 O O . TYR A 1 92 ? -8.417 -7.086 -6.320 1.00 94.38 92 TYR A O 1
ATOM 762 N N . THR A 1 93 ? -7.021 -6.171 -7.825 1.00 95.31 93 THR A N 1
ATOM 763 C CA . THR A 1 93 ? -7.158 -4.788 -7.342 1.00 95.31 93 THR A CA 1
ATOM 764 C C . THR A 1 93 ? -8.569 -4.257 -7.575 1.00 95.31 93 THR A C 1
ATOM 766 O O . THR A 1 93 ? -9.162 -3.706 -6.651 1.00 95.31 93 THR A O 1
ATOM 769 N N . GLN A 1 94 ? -9.146 -4.479 -8.757 1.00 94.38 94 GLN A N 1
ATOM 770 C CA . GLN A 1 94 ? -10.530 -4.086 -9.051 1.00 94.38 94 GLN A CA 1
ATOM 771 C C . GLN A 1 94 ? -11.537 -4.817 -8.157 1.00 94.38 94 GLN A C 1
ATOM 773 O O . GLN A 1 94 ? -12.391 -4.193 -7.533 1.00 94.38 94 GLN A O 1
ATOM 778 N N . THR A 1 95 ? -11.355 -6.126 -7.976 1.00 95.75 95 THR A N 1
ATOM 779 C CA . THR A 1 95 ? -12.185 -6.929 -7.065 1.00 95.75 95 THR A CA 1
ATOM 780 C C . THR A 1 95 ? -12.121 -6.405 -5.627 1.00 95.75 95 THR A C 1
ATOM 782 O O . THR A 1 95 ? -13.126 -6.393 -4.914 1.00 95.75 95 THR A O 1
ATOM 785 N N . LEU A 1 96 ? -10.938 -5.971 -5.175 1.00 95.19 96 LEU A N 1
ATOM 786 C CA . LEU A 1 96 ? -10.780 -5.347 -3.865 1.00 95.19 96 LEU A CA 1
ATOM 787 C C . LEU A 1 96 ? -11.531 -4.013 -3.782 1.00 95.19 96 LEU A C 1
ATOM 789 O O . LEU A 1 96 ? -12.198 -3.782 -2.777 1.00 95.19 96 LEU A O 1
ATOM 793 N N . LEU A 1 97 ? -11.439 -3.153 -4.800 1.00 94.94 97 LEU A N 1
ATOM 794 C CA . LEU A 1 97 ? -12.154 -1.872 -4.823 1.00 94.94 97 LEU A CA 1
ATOM 795 C C . LEU A 1 97 ? -13.667 -2.071 -4.701 1.00 94.94 97 LEU A C 1
ATOM 797 O O . LEU A 1 97 ? -14.296 -1.431 -3.858 1.00 94.94 97 LEU A O 1
ATOM 801 N N . ASP A 1 98 ? -14.229 -2.997 -5.477 1.00 95.88 98 ASP A N 1
ATOM 802 C CA . ASP A 1 98 ? -15.659 -3.313 -5.429 1.00 95.88 98 ASP A CA 1
ATOM 803 C C . ASP A 1 98 ? -16.082 -3.855 -4.064 1.00 95.88 98 ASP A C 1
ATOM 805 O O . ASP A 1 98 ? -17.133 -3.486 -3.538 1.00 95.88 98 ASP A O 1
ATOM 809 N N . PHE A 1 99 ? -15.254 -4.715 -3.467 1.00 95.56 99 PHE A N 1
ATOM 810 C CA . PHE A 1 99 ? -15.492 -5.232 -2.124 1.00 95.56 99 PHE A CA 1
ATOM 811 C C . PHE A 1 99 ? -15.492 -4.111 -1.079 1.00 95.56 99 PHE A C 1
ATOM 813 O O . PHE A 1 99 ? -16.427 -4.013 -0.288 1.00 95.56 99 PHE A O 1
ATOM 820 N N . VAL A 1 100 ? -14.474 -3.242 -1.088 1.00 94.19 100 VAL A N 1
ATOM 821 C CA . VAL A 1 100 ? -14.383 -2.141 -0.120 1.00 94.19 100 VAL A CA 1
ATOM 822 C C . VAL A 1 100 ? -15.539 -1.165 -0.299 1.00 94.19 100 VAL A C 1
ATOM 824 O O . VAL A 1 100 ? -16.121 -0.759 0.700 1.00 94.19 100 VAL A O 1
ATOM 827 N N . ARG A 1 101 ? -15.925 -0.832 -1.537 1.00 93.19 101 ARG A N 1
ATOM 828 C CA . ARG A 1 101 ? -17.082 0.035 -1.802 1.00 93.19 101 ARG A CA 1
ATOM 829 C C . ARG A 1 101 ? -18.356 -0.526 -1.161 1.00 93.19 101 ARG A C 1
ATOM 831 O O . ARG A 1 101 ? -18.972 0.166 -0.357 1.00 93.19 101 ARG A O 1
ATOM 838 N N . LYS A 1 102 ? -18.687 -1.793 -1.433 1.00 95.44 102 LYS A N 1
ATOM 839 C CA . LYS A 1 102 ? -19.889 -2.458 -0.893 1.00 95.44 102 LYS A CA 1
ATOM 840 C C . LYS A 1 102 ? -19.895 -2.529 0.635 1.00 95.44 102 LYS A C 1
ATOM 842 O O . LYS A 1 102 ? -20.912 -2.268 1.271 1.00 95.44 102 LYS A O 1
ATOM 847 N N . GLU A 1 103 ? -18.764 -2.882 1.242 1.00 93.69 103 GLU A N 1
ATOM 848 C CA . GLU A 1 103 ? -18.677 -3.004 2.701 1.00 93.69 103 GLU A CA 1
ATOM 849 C C . GLU A 1 103 ? -18.716 -1.638 3.399 1.00 93.69 103 GLU A C 1
ATOM 851 O O . GLU A 1 103 ? -19.306 -1.518 4.474 1.00 93.69 103 GLU A O 1
ATOM 856 N N . MET A 1 104 ? -18.135 -0.600 2.789 1.00 91.00 104 MET A N 1
ATOM 857 C CA . MET A 1 104 ? -18.179 0.766 3.317 1.00 91.00 104 MET A CA 1
ATOM 858 C C . MET A 1 104 ? -19.573 1.390 3.186 1.00 91.00 104 MET A C 1
ATOM 860 O O . MET A 1 104 ? -20.000 2.063 4.121 1.00 91.00 104 MET A O 1
ATOM 864 N N . GLU A 1 105 ? -20.312 1.116 2.104 1.00 94.19 105 GLU A N 1
ATOM 865 C CA . GLU A 1 105 ? -21.731 1.499 1.964 1.00 94.19 105 GLU A CA 1
ATOM 866 C C . GLU A 1 105 ? -22.602 0.884 3.073 1.00 94.19 105 GLU A C 1
ATOM 868 O O . GLU A 1 105 ? -23.517 1.525 3.584 1.00 94.19 105 GLU A O 1
ATOM 873 N N . ALA A 1 106 ? -22.279 -0.339 3.501 1.00 93.69 106 ALA A N 1
ATOM 874 C CA . ALA A 1 106 ? -22.956 -1.025 4.599 1.00 93.69 106 ALA A CA 1
ATOM 875 C C . ALA A 1 106 ? -22.380 -0.705 5.997 1.00 93.69 106 ALA A C 1
ATOM 877 O O . ALA A 1 106 ? -22.788 -1.337 6.974 1.00 93.69 106 ALA A O 1
ATOM 878 N N . TYR A 1 107 ? -21.421 0.225 6.114 1.00 87.94 107 TYR A N 1
ATOM 879 C CA . TYR A 1 107 ? -20.713 0.576 7.359 1.00 87.94 107 TYR A CA 1
ATOM 880 C C . TYR A 1 107 ? -20.007 -0.607 8.060 1.00 87.94 107 TYR A C 1
ATOM 882 O O . TYR A 1 107 ? -19.771 -0.597 9.271 1.00 87.94 107 TYR A O 1
ATOM 890 N N . ARG A 1 108 ? -19.605 -1.638 7.309 1.00 87.88 108 ARG A N 1
ATOM 891 C CA . ARG A 1 108 ? -18.956 -2.857 7.826 1.00 87.88 108 ARG A CA 1
ATOM 892 C C . ARG A 1 108 ? -17.430 -2.753 7.813 1.00 87.88 108 ARG A C 1
ATOM 894 O O . ARG A 1 108 ? -16.736 -3.576 7.228 1.00 87.88 108 ARG A O 1
ATOM 901 N N . LEU A 1 109 ? -16.861 -1.773 8.518 1.00 84.88 109 LEU A N 1
ATOM 902 C CA . LEU A 1 109 ? -15.402 -1.535 8.514 1.00 84.88 109 LEU A CA 1
ATOM 903 C C . LEU A 1 109 ? -14.560 -2.755 8.942 1.00 84.88 109 LEU A C 1
ATOM 905 O O . LEU A 1 109 ? -13.436 -2.940 8.475 1.00 84.88 109 LEU A O 1
ATOM 909 N N . TYR A 1 110 ? -15.100 -3.613 9.811 1.00 82.75 110 TYR A N 1
ATOM 910 C CA . TYR A 1 110 ? -14.395 -4.777 10.3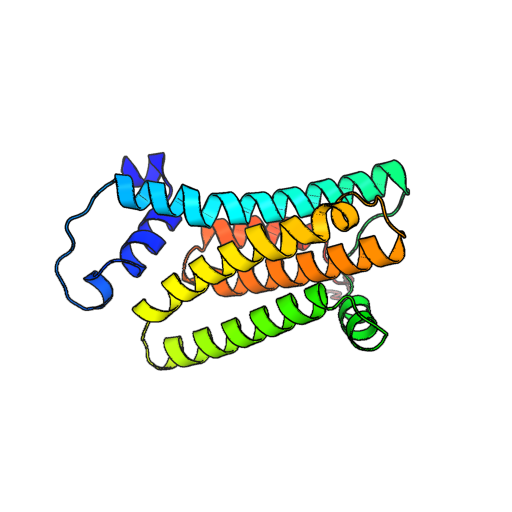57 1.00 82.75 110 TYR A CA 1
ATOM 911 C C . TYR A 1 110 ? -14.057 -5.861 9.319 1.00 82.75 110 TYR A C 1
ATOM 913 O O . TYR A 1 110 ? -13.261 -6.754 9.618 1.00 82.75 110 TYR A O 1
ATOM 921 N N . THR A 1 111 ? -14.690 -5.852 8.142 1.00 87.19 111 THR A N 1
ATOM 922 C CA . THR A 1 111 ? -14.414 -6.806 7.051 1.00 87.19 111 THR A CA 1
ATOM 923 C C . THR A 1 111 ? -13.339 -6.283 6.097 1.00 87.19 111 THR A C 1
ATOM 925 O O . THR A 1 111 ? -12.605 -7.072 5.496 1.00 87.19 111 THR A O 1
ATOM 928 N N . VAL A 1 112 ? -13.209 -4.957 5.999 1.00 87.38 112 VAL A N 1
ATOM 929 C CA . VAL A 1 112 ? -12.344 -4.262 5.041 1.00 87.38 112 VAL A CA 1
ATOM 930 C C . VAL A 1 112 ? -10.871 -4.491 5.355 1.00 87.38 112 VAL A C 1
ATOM 932 O O . VAL A 1 112 ? -10.113 -4.927 4.487 1.00 87.38 112 VAL A O 1
ATOM 935 N N . VAL A 1 113 ? -10.448 -4.254 6.598 1.00 82.88 113 VAL A N 1
ATOM 936 C CA . VAL A 1 113 ? -9.014 -4.282 6.919 1.00 82.88 113 VAL A CA 1
ATOM 937 C C . VAL A 1 113 ? -8.374 -5.666 6.760 1.00 82.88 113 VAL A C 1
ATOM 939 O O . VAL A 1 113 ? -7.329 -5.737 6.115 1.00 82.88 113 VAL A O 1
ATOM 942 N N . PRO A 1 114 ? -8.965 -6.784 7.228 1.00 86.50 114 PRO A N 1
ATOM 943 C CA . PRO A 1 114 ? -8.397 -8.111 6.974 1.00 86.50 114 PRO A CA 1
ATOM 944 C C . PRO A 1 114 ? -8.200 -8.401 5.479 1.00 86.50 114 PRO A C 1
ATOM 946 O O . PRO A 1 114 ? -7.199 -9.003 5.080 1.00 86.50 114 PRO A O 1
ATOM 949 N N . ARG A 1 115 ? -9.128 -7.935 4.629 1.00 90.12 115 ARG A N 1
ATOM 950 C CA . ARG A 1 115 ? -9.016 -8.079 3.173 1.00 90.12 115 ARG A CA 1
ATOM 951 C C . ARG A 1 115 ? -7.886 -7.223 2.604 1.00 90.12 115 ARG A C 1
ATOM 953 O O . ARG A 1 115 ? -7.155 -7.706 1.740 1.00 90.12 115 ARG A O 1
ATOM 960 N N . LEU A 1 116 ? -7.709 -6.002 3.113 1.00 87.56 116 LEU A N 1
ATOM 961 C CA . LEU A 1 116 ? -6.589 -5.129 2.755 1.00 87.56 116 LEU A CA 1
ATOM 962 C C . LEU A 1 116 ? -5.247 -5.762 3.127 1.00 87.56 116 LEU A C 1
ATOM 964 O O . LEU A 1 116 ? -4.372 -5.830 2.271 1.00 87.56 116 LEU A O 1
ATOM 968 N N . VAL A 1 117 ? -5.093 -6.290 4.347 1.00 85.75 117 VAL A N 1
ATOM 969 C CA . VAL A 1 117 ? -3.858 -6.969 4.786 1.00 85.75 117 VAL A CA 1
ATOM 970 C C . VAL A 1 117 ? -3.531 -8.148 3.870 1.00 85.75 117 VAL A C 1
ATOM 972 O O . VAL A 1 117 ? -2.421 -8.231 3.344 1.00 85.75 117 VAL A O 1
ATOM 975 N N . LYS A 1 118 ? -4.522 -9.002 3.578 1.00 91.00 118 LYS A N 1
ATOM 976 C CA . LYS A 1 118 ? -4.355 -10.108 2.623 1.00 91.00 118 LYS A CA 1
ATOM 977 C C . LYS A 1 118 ? -3.953 -9.613 1.232 1.00 91.00 118 LYS A C 1
ATOM 979 O O . LYS A 1 118 ? -3.174 -10.264 0.547 1.00 91.00 118 LYS A O 1
ATOM 984 N N . TYR A 1 119 ? -4.477 -8.475 0.788 1.00 92.94 119 TYR A N 1
ATOM 985 C CA . TYR A 1 119 ? -4.082 -7.892 -0.488 1.00 92.94 119 TYR A CA 1
ATOM 986 C C . TYR A 1 119 ? -2.615 -7.440 -0.503 1.00 92.94 119 TYR A C 1
ATOM 988 O O . TYR A 1 119 ? -1.933 -7.659 -1.502 1.00 92.94 119 TYR A O 1
ATOM 996 N N . ILE A 1 120 ? -2.108 -6.865 0.594 1.00 90.75 120 ILE A N 1
ATOM 997 C CA . ILE A 1 120 ? -0.682 -6.513 0.706 1.00 90.75 120 ILE A CA 1
ATOM 998 C C . ILE A 1 120 ? 0.185 -7.758 0.570 1.00 90.75 120 ILE A C 1
ATOM 1000 O O . ILE A 1 120 ? 1.126 -7.742 -0.216 1.00 90.75 120 ILE A O 1
ATOM 1004 N N . ASP A 1 121 ? -0.175 -8.828 1.276 1.00 90.38 121 ASP A N 1
ATOM 1005 C CA . ASP A 1 121 ? 0.518 -10.111 1.202 1.00 90.38 121 ASP A CA 1
ATOM 1006 C C . ASP A 1 121 ? 0.544 -10.668 -0.234 1.00 90.38 121 ASP A C 1
ATOM 1008 O O . ASP A 1 121 ? 1.607 -10.990 -0.765 1.00 90.38 121 ASP A O 1
ATOM 1012 N N . MET A 1 122 ? -0.602 -10.678 -0.923 1.00 93.12 122 MET A N 1
ATOM 1013 C CA . MET A 1 122 ? -0.693 -11.091 -2.331 1.00 93.12 122 MET A CA 1
ATOM 1014 C C . MET A 1 122 ? 0.174 -10.220 -3.256 1.00 93.12 122 MET A C 1
ATOM 1016 O O . MET A 1 122 ? 0.851 -10.730 -4.151 1.00 93.12 122 MET A O 1
ATOM 1020 N N . LEU A 1 123 ? 0.212 -8.908 -3.025 1.00 92.19 123 LEU A N 1
ATOM 1021 C CA . LEU A 1 123 ? 1.053 -7.998 -3.798 1.00 92.19 123 LEU A CA 1
ATOM 1022 C C . LEU A 1 123 ? 2.547 -8.270 -3.563 1.00 92.19 123 LEU A C 1
ATOM 1024 O O . LEU A 1 123 ? 3.312 -8.363 -4.521 1.00 92.19 123 LEU A O 1
ATOM 1028 N N . THR A 1 124 ? 2.987 -8.400 -2.312 1.00 89.62 124 THR A N 1
ATOM 1029 C CA . THR A 1 124 ? 4.419 -8.475 -1.986 1.00 89.62 124 THR A CA 1
ATOM 1030 C C . THR A 1 124 ? 4.987 -9.884 -2.137 1.00 89.62 124 THR A C 1
ATOM 1032 O O . THR A 1 124 ? 6.063 -10.059 -2.712 1.00 89.62 124 THR A O 1
ATOM 1035 N N . ASN A 1 125 ? 4.276 -10.901 -1.649 1.00 89.69 125 ASN A N 1
ATOM 1036 C CA . ASN A 1 125 ? 4.786 -12.271 -1.597 1.00 89.69 125 ASN A CA 1
ATOM 1037 C C . ASN A 1 125 ? 4.530 -13.063 -2.877 1.00 89.69 125 ASN A C 1
ATOM 1039 O O . ASN A 1 125 ? 5.326 -13.950 -3.188 1.00 89.69 125 ASN A O 1
ATOM 1043 N N . TRP A 1 126 ? 3.491 -12.719 -3.642 1.00 91.62 126 TRP A N 1
ATOM 1044 C CA . TRP A 1 126 ? 3.206 -13.367 -4.923 1.00 91.62 126 TRP A CA 1
ATOM 1045 C C . TRP A 1 126 ? 3.639 -12.495 -6.095 1.00 91.62 126 TRP A C 1
ATOM 1047 O O . TRP A 1 126 ? 4.608 -12.833 -6.774 1.00 91.62 126 TRP A O 1
ATOM 1057 N N . TYR A 1 127 ? 2.987 -11.349 -6.312 1.00 93.12 127 TYR A N 1
ATOM 1058 C CA . TYR A 1 127 ? 3.241 -10.544 -7.512 1.00 93.12 127 TYR A CA 1
ATOM 1059 C C . TYR A 1 127 ? 4.679 -10.010 -7.577 1.00 93.12 127 TYR A C 1
ATOM 1061 O O . TYR A 1 127 ? 5.388 -10.259 -8.556 1.00 93.12 127 TYR A O 1
ATOM 1069 N N . VAL A 1 128 ? 5.139 -9.321 -6.527 1.00 92.25 128 VAL A N 1
ATOM 1070 C CA . VAL A 1 128 ? 6.482 -8.722 -6.493 1.00 92.25 128 VAL A CA 1
ATOM 1071 C C . VAL A 1 128 ? 7.576 -9.787 -6.550 1.00 92.25 128 VAL A C 1
ATOM 1073 O O . VAL A 1 128 ? 8.555 -9.643 -7.286 1.00 92.25 128 VAL A O 1
ATOM 1076 N N . LYS A 1 129 ? 7.407 -10.880 -5.801 1.00 89.75 129 LYS A N 1
ATOM 1077 C CA . LYS A 1 129 ? 8.389 -11.966 -5.740 1.00 89.75 129 LYS A CA 1
ATOM 1078 C C . LYS A 1 129 ? 8.553 -12.669 -7.089 1.00 89.75 129 LYS A C 1
ATOM 1080 O O . LYS A 1 129 ? 9.688 -12.897 -7.507 1.00 89.75 129 LYS A O 1
ATOM 1085 N N . LEU A 1 130 ? 7.449 -12.972 -7.773 1.00 89.12 130 LEU A N 1
ATOM 1086 C CA . LEU A 1 130 ? 7.465 -13.667 -9.064 1.00 89.12 130 LEU A CA 1
ATOM 1087 C C . LEU A 1 130 ? 7.967 -12.768 -10.205 1.00 89.12 130 LEU A C 1
ATOM 1089 O O . LEU A 1 130 ? 8.673 -13.245 -11.089 1.00 89.12 130 LEU A O 1
ATOM 1093 N N . ASN A 1 131 ? 7.702 -11.460 -10.148 1.00 89.38 131 ASN A N 1
ATOM 1094 C CA . ASN A 1 131 ? 8.128 -10.502 -11.176 1.00 89.38 131 ASN A CA 1
ATOM 1095 C C . ASN A 1 131 ? 9.469 -9.801 -10.870 1.00 89.38 131 ASN A C 1
ATOM 1097 O O . ASN A 1 131 ? 9.860 -8.871 -11.575 1.00 89.38 131 ASN A O 1
ATOM 1101 N N . LYS A 1 132 ? 10.235 -10.256 -9.865 1.00 87.50 132 LYS A N 1
ATOM 1102 C CA . LYS A 1 132 ? 11.490 -9.608 -9.429 1.00 87.50 132 LYS A CA 1
ATOM 1103 C C . LYS A 1 132 ? 12.507 -9.389 -10.558 1.00 87.50 132 LYS A C 1
ATOM 1105 O O . LYS A 1 132 ? 13.156 -8.347 -10.588 1.00 87.50 132 LYS A O 1
ATOM 1110 N N . LYS A 1 133 ? 12.642 -10.340 -11.491 1.00 86.75 133 LYS A N 1
ATOM 1111 C CA . LYS A 1 133 ? 13.555 -10.221 -12.649 1.00 86.75 133 LYS A CA 1
ATOM 1112 C C . LYS A 1 133 ? 13.134 -9.104 -13.614 1.00 86.75 133 LYS A C 1
ATOM 1114 O O . LYS A 1 133 ? 13.986 -8.397 -14.145 1.00 86.75 133 LYS A O 1
ATOM 1119 N N . ARG A 1 134 ? 11.821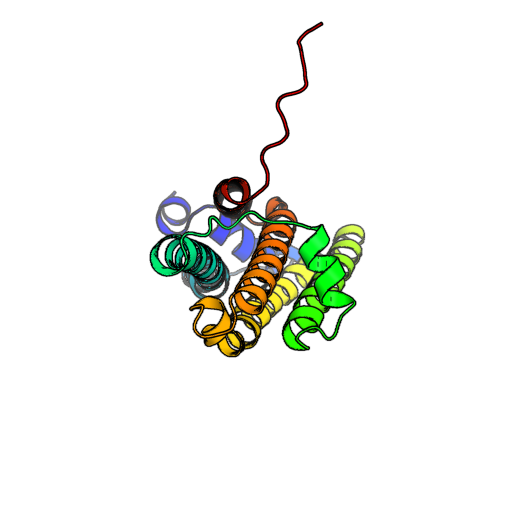 -8.909 -13.796 1.00 88.06 134 ARG A N 1
ATOM 1120 C CA . ARG A 1 134 ? 11.249 -7.846 -14.641 1.00 88.06 134 ARG A CA 1
ATOM 1121 C C . ARG A 1 134 ? 11.504 -6.472 -14.025 1.00 88.06 134 ARG A C 1
ATOM 1123 O O . ARG A 1 134 ? 11.995 -5.583 -14.709 1.00 88.06 134 ARG A O 1
ATOM 1130 N N . PHE A 1 135 ? 11.336 -6.343 -12.707 1.00 86.25 135 PHE A N 1
ATOM 1131 C CA . PHE A 1 135 ? 11.652 -5.104 -11.985 1.00 86.25 135 PHE A CA 1
ATOM 1132 C C . PHE A 1 135 ? 13.142 -4.754 -11.987 1.00 86.25 135 PHE A C 1
ATOM 1134 O O . PHE A 1 135 ? 13.498 -3.581 -12.047 1.00 86.25 135 PHE A O 1
ATOM 1141 N N . LYS A 1 136 ? 14.032 -5.748 -11.979 1.00 83.50 136 LYS A N 1
ATOM 1142 C CA . LYS A 1 136 ? 15.480 -5.520 -12.122 1.00 83.50 136 LYS A CA 1
ATOM 1143 C C . LYS A 1 136 ? 15.925 -5.186 -13.549 1.00 83.50 136 LYS A C 1
ATOM 1145 O O . LYS A 1 136 ? 17.114 -4.992 -13.784 1.00 83.50 136 LYS A O 1
ATOM 1150 N N . CYS A 1 137 ? 14.995 -5.124 -14.501 1.00 79.06 137 CYS A N 1
ATOM 1151 C CA . CYS A 1 137 ? 15.273 -4.828 -15.904 1.00 79.06 137 CYS A CA 1
ATOM 1152 C C . CYS A 1 137 ? 16.210 -5.835 -16.593 1.00 79.06 137 CYS A C 1
ATOM 1154 O O . CYS A 1 137 ? 16.825 -5.501 -17.608 1.00 79.06 137 CYS A O 1
ATOM 1156 N N . GLU A 1 138 ? 16.274 -7.064 -16.063 1.00 82.06 138 GLU A N 1
ATOM 1157 C CA . GLU A 1 138 ? 17.040 -8.202 -16.603 1.00 82.06 138 GLU A CA 1
ATOM 1158 C C . GLU A 1 138 ? 16.361 -8.824 -17.843 1.00 82.06 138 GLU A C 1
ATOM 1160 O O . GLU A 1 138 ? 16.909 -9.719 -18.478 1.00 82.06 138 GLU A O 1
ATOM 1165 N N . THR A 1 139 ? 15.158 -8.359 -18.184 1.00 81.25 139 THR A N 1
ATOM 1166 C CA . THR A 1 139 ? 14.361 -8.782 -19.345 1.00 81.25 139 THR A CA 1
ATOM 1167 C C . THR A 1 139 ? 14.343 -7.695 -20.429 1.00 81.25 139 THR A C 1
ATOM 1169 O O . THR A 1 139 ? 15.041 -6.672 -20.344 1.00 81.25 139 THR A O 1
ATOM 1172 N N 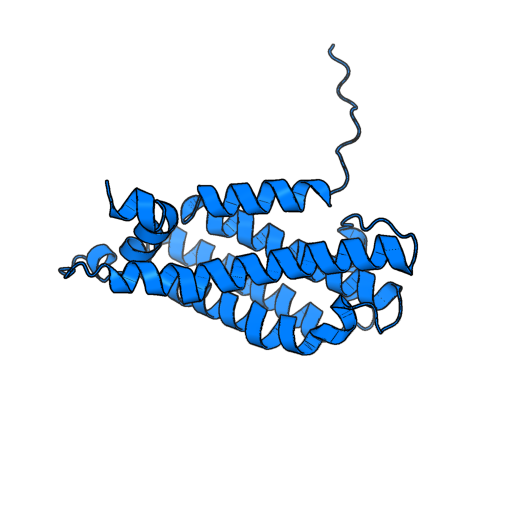. THR A 1 140 ? 13.526 -7.896 -21.467 1.00 85.38 140 THR A N 1
ATOM 1173 C CA . THR A 1 140 ? 13.268 -6.902 -22.514 1.00 85.38 140 THR A CA 1
ATOM 1174 C C . THR A 1 140 ? 12.830 -5.569 -21.901 1.00 85.38 140 THR A C 1
ATOM 1176 O O . THR A 1 140 ? 12.071 -5.524 -20.932 1.00 85.38 140 THR A O 1
ATOM 1179 N N . LEU A 1 141 ? 13.315 -4.459 -22.469 1.00 85.06 141 LEU A N 1
ATOM 1180 C CA . LEU A 1 141 ? 12.989 -3.110 -21.995 1.00 85.06 141 LEU A CA 1
ATOM 1181 C C . LEU A 1 141 ? 11.475 -2.864 -21.965 1.00 85.06 141 LEU A C 1
ATOM 1183 O O . LEU A 1 141 ? 10.978 -2.362 -20.963 1.00 85.06 141 LEU A O 1
ATOM 1187 N N . GLU A 1 142 ? 10.749 -3.284 -23.000 1.00 85.56 142 GLU A N 1
ATOM 1188 C CA . GLU A 1 142 ? 9.297 -3.099 -23.068 1.00 85.56 142 GLU A CA 1
ATOM 1189 C C . GLU A 1 142 ? 8.559 -3.862 -21.959 1.00 85.56 142 GLU A C 1
ATOM 1191 O O . GLU A 1 142 ? 7.718 -3.293 -21.272 1.00 85.56 142 GLU A O 1
ATOM 1196 N N . ASP A 1 143 ? 8.949 -5.110 -21.694 1.00 86.88 143 ASP A N 1
ATOM 1197 C CA . ASP A 1 143 ? 8.351 -5.926 -20.632 1.00 86.88 143 ASP A CA 1
ATOM 1198 C C . ASP A 1 143 ? 8.615 -5.344 -19.232 1.00 86.88 143 ASP A C 1
ATOM 1200 O O . ASP A 1 143 ? 7.732 -5.296 -18.372 1.00 86.88 143 ASP A O 1
ATOM 1204 N N . SER A 1 144 ? 9.825 -4.816 -19.020 1.00 88.12 144 SER A N 1
ATOM 1205 C CA . SER A 1 144 ? 10.174 -4.112 -17.782 1.00 88.12 144 SER A CA 1
ATOM 1206 C C . SER A 1 144 ? 9.313 -2.855 -17.608 1.00 88.12 144 SER A C 1
ATOM 1208 O O . SER A 1 144 ? 8.753 -2.645 -16.532 1.00 88.12 144 SER A O 1
ATOM 1210 N N . LEU A 1 145 ? 9.136 -2.055 -18.667 1.00 88.94 145 LEU A N 1
ATOM 1211 C CA . LEU A 1 145 ? 8.297 -0.851 -18.638 1.00 88.94 145 LEU A CA 1
ATOM 1212 C C . LEU A 1 145 ? 6.826 -1.174 -18.356 1.00 88.94 145 LEU A C 1
ATOM 1214 O O . LEU A 1 145 ? 6.212 -0.489 -17.538 1.00 88.94 145 LEU A O 1
ATOM 1218 N N . VAL A 1 146 ? 6.276 -2.225 -18.973 1.00 89.56 146 VAL A N 1
ATOM 1219 C CA . VAL A 1 146 ? 4.909 -2.700 -18.701 1.00 89.56 146 VAL A CA 1
ATOM 1220 C C . VAL A 1 146 ? 4.764 -3.102 -17.233 1.00 89.56 146 VAL A C 1
ATOM 1222 O O . VAL A 1 146 ? 3.863 -2.608 -16.554 1.00 89.56 146 VAL A O 1
ATOM 1225 N N . SER A 1 147 ? 5.688 -3.911 -16.703 1.00 90.88 147 SER A N 1
ATOM 1226 C CA . SER A 1 147 ? 5.625 -4.364 -15.306 1.00 90.88 147 SER A CA 1
ATOM 1227 C C . SER A 1 147 ? 5.664 -3.204 -14.298 1.00 90.88 147 SER A C 1
ATOM 1229 O O . SER A 1 147 ? 4.926 -3.210 -13.306 1.00 90.88 147 SER A O 1
ATOM 1231 N N . LEU A 1 148 ? 6.485 -2.178 -14.559 1.00 91.62 148 LEU A N 1
ATOM 1232 C CA . LEU A 1 148 ? 6.587 -0.984 -13.715 1.00 91.62 148 LEU A CA 1
ATOM 1233 C C . LEU A 1 148 ? 5.336 -0.117 -13.807 1.00 91.62 148 LEU A C 1
ATOM 1235 O O . LEU A 1 148 ? 4.901 0.435 -12.798 1.00 91.62 148 LEU A O 1
ATOM 1239 N N . ASN A 1 149 ? 4.730 -0.035 -14.989 1.00 92.06 149 ASN A N 1
ATOM 1240 C CA . ASN A 1 149 ? 3.476 0.674 -15.194 1.00 92.06 149 ASN A CA 1
ATOM 1241 C C . ASN A 1 149 ? 2.331 0.019 -14.403 1.00 92.06 149 ASN A C 1
ATOM 1243 O O . ASN A 1 149 ? 1.654 0.695 -13.627 1.00 92.06 149 ASN A O 1
ATOM 1247 N N . VAL A 1 150 ? 2.214 -1.311 -14.473 1.00 93.00 150 VAL A N 1
ATOM 1248 C CA . VAL A 1 150 ? 1.250 -2.094 -13.679 1.00 93.00 150 VAL A CA 1
ATOM 1249 C C . VAL A 1 150 ? 1.487 -1.912 -12.177 1.00 93.00 150 VAL A C 1
ATOM 1251 O O . VAL A 1 150 ? 0.545 -1.649 -11.427 1.00 93.00 150 VAL A O 1
ATOM 1254 N N . LEU A 1 151 ? 2.740 -2.001 -11.714 1.00 93.25 151 LEU A N 1
ATOM 1255 C CA . LEU A 1 151 ? 3.064 -1.808 -10.296 1.00 93.25 151 LEU A CA 1
ATOM 1256 C C . LEU A 1 151 ?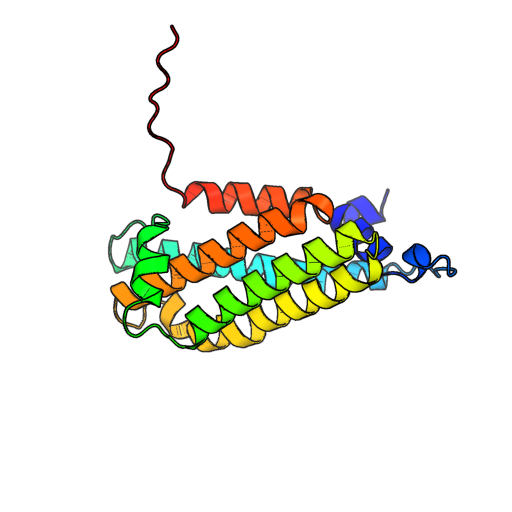 2.739 -0.381 -9.825 1.00 93.25 151 LEU A C 1
ATOM 1258 O O . LEU A 1 151 ? 2.182 -0.205 -8.741 1.00 93.25 151 LEU A O 1
ATOM 1262 N N . CYS A 1 152 ? 3.046 0.630 -10.640 1.00 94.06 152 CYS A N 1
ATOM 1263 C CA . CYS A 1 152 ? 2.718 2.025 -10.357 1.00 94.06 152 CYS A CA 1
ATOM 1264 C C . CYS A 1 152 ? 1.200 2.232 -10.254 1.00 94.06 152 CYS A C 1
ATOM 1266 O O . CYS A 1 152 ? 0.732 2.819 -9.278 1.00 94.06 152 CYS A O 1
ATOM 1268 N N . TYR A 1 153 ? 0.426 1.685 -11.197 1.00 94.00 153 TYR A N 1
ATOM 1269 C CA . TYR A 1 153 ? -1.038 1.715 -11.169 1.00 94.00 153 TYR A CA 1
ATOM 1270 C C . TYR A 1 153 ? -1.606 1.101 -9.883 1.00 94.00 153 TYR A C 1
ATOM 1272 O O . TYR A 1 153 ? -2.440 1.708 -9.202 1.00 94.00 153 TYR A O 1
ATOM 1280 N N . VAL A 1 154 ? -1.125 -0.089 -9.521 1.00 94.62 154 VAL A N 1
ATOM 1281 C CA . VAL A 1 154 ? -1.553 -0.812 -8.319 1.00 94.62 154 VAL A CA 1
ATOM 1282 C C . VAL A 1 154 ? -1.232 -0.017 -7.050 1.00 94.62 154 VAL A C 1
ATOM 1284 O O . VAL A 1 154 ? -2.103 0.167 -6.196 1.00 94.62 154 VAL A O 1
ATOM 1287 N N . LEU A 1 155 ? -0.006 0.500 -6.925 1.00 95.00 155 LEU A N 1
ATOM 1288 C CA . LEU A 1 155 ? 0.407 1.282 -5.757 1.00 95.00 155 LEU A CA 1
ATOM 1289 C C . LEU A 1 155 ? -0.360 2.604 -5.645 1.00 95.00 155 LEU A C 1
ATOM 1291 O O . LEU A 1 155 ? -0.760 2.973 -4.539 1.00 95.00 155 LEU A O 1
ATOM 1295 N N . LEU A 1 156 ? -0.615 3.281 -6.766 1.00 94.62 156 LEU A N 1
ATOM 1296 C CA . LEU A 1 156 ? -1.392 4.519 -6.805 1.00 94.62 156 LEU A CA 1
ATOM 1297 C C . LEU A 1 156 ? -2.847 4.279 -6.392 1.00 94.62 156 LEU A C 1
ATOM 1299 O O . LEU A 1 156 ? -3.393 5.004 -5.559 1.00 94.62 156 LEU A O 1
ATOM 1303 N N . THR A 1 157 ? -3.465 3.236 -6.943 1.00 94.56 157 THR A N 1
ATOM 1304 C CA . THR A 1 157 ? -4.840 2.842 -6.617 1.00 94.56 157 THR A CA 1
ATOM 1305 C C . THR A 1 157 ? -4.965 2.476 -5.141 1.00 94.56 157 THR A C 1
ATOM 1307 O O . THR A 1 157 ? -5.888 2.924 -4.458 1.00 94.56 157 THR A O 1
ATOM 1310 N N . LYS A 1 158 ? -3.988 1.736 -4.610 1.00 92.56 158 LYS A N 1
ATOM 1311 C CA . LYS A 1 158 ? -3.928 1.396 -3.190 1.00 92.56 158 LYS A CA 1
ATOM 1312 C C . LYS A 1 158 ? -3.750 2.626 -2.301 1.00 92.56 158 LYS A C 1
ATOM 1314 O O . LYS A 1 158 ? -4.417 2.705 -1.276 1.00 92.56 158 LYS A O 1
ATOM 1319 N N . ALA A 1 159 ? -2.890 3.578 -2.667 1.00 94.44 159 ALA A N 1
ATOM 1320 C CA . ALA A 1 159 ? -2.717 4.813 -1.900 1.00 94.44 159 ALA A CA 1
ATOM 1321 C C . ALA A 1 159 ? -4.044 5.578 -1.778 1.00 94.44 159 ALA A C 1
ATOM 1323 O O . ALA A 1 159 ? -4.434 5.952 -0.674 1.00 94.44 159 ALA A O 1
ATOM 1324 N N . LYS A 1 160 ? -4.798 5.697 -2.879 1.00 93.81 160 LYS A N 1
ATOM 1325 C CA . LYS A 1 160 ? -6.141 6.302 -2.873 1.00 93.81 160 LYS A CA 1
ATOM 1326 C C . LYS A 1 160 ? -7.123 5.529 -1.985 1.00 93.81 160 LYS A C 1
ATOM 1328 O O . LYS A 1 160 ? -7.838 6.135 -1.196 1.00 93.81 160 LYS A O 1
ATOM 1333 N N . LEU A 1 161 ? -7.124 4.198 -2.073 1.00 93.50 161 LEU A N 1
ATOM 1334 C CA . LEU A 1 161 ? -7.985 3.334 -1.258 1.00 93.50 161 LEU A CA 1
ATOM 1335 C C . LEU A 1 161 ? -7.668 3.423 0.244 1.00 93.50 161 LEU A C 1
ATOM 1337 O O . LEU A 1 161 ? -8.570 3.364 1.075 1.00 93.50 161 LEU A O 1
ATOM 1341 N N . MET A 1 162 ? -6.387 3.552 0.592 1.00 92.12 162 MET A N 1
ATOM 1342 C CA . MET A 1 162 ? -5.907 3.598 1.974 1.00 92.12 162 MET A CA 1
ATOM 1343 C C . MET A 1 162 ? -6.052 4.978 2.625 1.00 92.12 162 MET A C 1
ATOM 1345 O O . MET A 1 162 ? -5.979 5.059 3.850 1.00 92.12 162 MET A O 1
ATOM 1349 N N . ALA A 1 163 ? -6.287 6.046 1.855 1.00 93.81 163 ALA A N 1
ATOM 1350 C CA . ALA A 1 163 ? -6.344 7.421 2.358 1.00 93.81 163 ALA A CA 1
ATOM 1351 C C . ALA A 1 163 ? -7.314 7.644 3.544 1.00 93.81 163 ALA A C 1
ATOM 1353 O O . ALA A 1 163 ? -6.919 8.320 4.495 1.00 93.81 163 ALA A O 1
ATOM 1354 N N . PRO A 1 164 ? -8.525 7.046 3.593 1.00 91.94 164 PRO A N 1
ATOM 1355 C CA . PRO A 1 164 ? -9.414 7.186 4.753 1.00 91.94 164 PRO A CA 1
ATOM 1356 C C . PRO A 1 164 ? -8.882 6.498 6.025 1.00 91.94 164 PRO A C 1
ATOM 1358 O O . PRO A 1 164 ? -9.187 6.906 7.151 1.00 91.94 164 PRO A O 1
ATOM 1361 N N . PHE A 1 165 ? -8.081 5.444 5.862 1.00 91.25 165 PHE A N 1
ATOM 1362 C CA . PHE A 1 165 ? -7.600 4.601 6.958 1.00 91.25 165 PHE A CA 1
ATOM 1363 C C . PHE A 1 165 ? -6.251 5.088 7.498 1.00 91.25 165 PHE A C 1
ATOM 1365 O O . PHE A 1 165 ? -6.113 5.299 8.705 1.00 91.25 165 PHE A O 1
ATOM 1372 N N . THR A 1 166 ? -5.289 5.311 6.601 1.00 93.94 166 THR A N 1
ATOM 1373 C CA . THR A 1 166 ? -3.901 5.699 6.895 1.00 93.94 166 THR A CA 1
ATOM 1374 C C . THR A 1 166 ? -3.528 6.961 6.105 1.00 93.94 166 THR A C 1
ATOM 1376 O O . THR A 1 166 ? -2.795 6.868 5.113 1.00 93.94 166 THR A O 1
ATOM 1379 N N . PRO A 1 167 ? -4.093 8.129 6.457 1.00 95.50 167 PRO A N 1
ATOM 1380 C CA . PRO A 1 167 ? -3.949 9.352 5.671 1.00 95.50 167 PRO A CA 1
ATOM 1381 C C . PRO A 1 167 ? -2.494 9.795 5.497 1.00 95.50 167 PRO A C 1
ATOM 1383 O O . PRO A 1 167 ? -2.115 10.185 4.395 1.00 95.50 167 PRO A O 1
ATOM 1386 N N . PHE A 1 168 ? -1.660 9.702 6.537 1.00 94.75 168 PHE A N 1
ATOM 1387 C CA . PHE A 1 168 ? -0.285 10.203 6.473 1.00 94.75 168 PHE A CA 1
ATOM 1388 C C . PHE A 1 168 ? 0.588 9.342 5.559 1.00 94.75 168 PHE A C 1
ATOM 1390 O O . PHE A 1 168 ? 1.304 9.861 4.701 1.00 94.75 168 PHE A O 1
ATOM 1397 N N . LEU A 1 169 ? 0.502 8.019 5.699 1.00 93.88 169 LEU A N 1
ATOM 1398 C CA . LEU A 1 169 ? 1.247 7.086 4.864 1.00 93.88 169 LEU A CA 1
ATOM 1399 C C . LEU A 1 169 ? 0.743 7.112 3.418 1.00 93.88 169 LEU A C 1
ATOM 1401 O O . LEU A 1 169 ? 1.553 7.118 2.492 1.00 93.88 169 LEU A O 1
ATOM 1405 N N . ALA A 1 170 ? -0.577 7.152 3.216 1.00 95.25 170 ALA A N 1
ATOM 1406 C CA . ALA A 1 170 ? -1.171 7.231 1.885 1.00 95.25 170 ALA A CA 1
ATOM 1407 C C . ALA A 1 170 ? -0.722 8.496 1.142 1.00 95.25 170 ALA A C 1
ATOM 1409 O O . ALA A 1 170 ? -0.290 8.395 -0.008 1.00 95.25 170 ALA A O 1
ATOM 1410 N N . GLU A 1 171 ? -0.752 9.652 1.808 1.00 96.19 171 GLU A N 1
ATOM 1411 C CA . GLU A 1 171 ? -0.303 10.921 1.234 1.00 96.19 171 GLU A CA 1
ATOM 1412 C C . GLU A 1 171 ? 1.197 10.901 0.921 1.00 96.19 171 GLU A C 1
ATOM 1414 O O . GLU A 1 171 ? 1.613 11.255 -0.183 1.00 96.19 171 GLU A O 1
ATOM 1419 N N . TYR A 1 172 ? 2.020 10.399 1.846 1.00 95.44 172 TYR A N 1
ATOM 1420 C CA . TYR A 1 172 ? 3.458 10.251 1.624 1.00 95.44 172 TYR A CA 1
ATOM 1421 C C . TYR A 1 172 ? 3.766 9.394 0.386 1.00 95.44 172 TYR A C 1
ATOM 1423 O O . TYR A 1 172 ? 4.574 9.780 -0.465 1.00 95.44 172 TYR A O 1
ATOM 1431 N N . MET A 1 173 ? 3.094 8.247 0.242 1.00 94.75 173 MET A N 1
ATOM 1432 C CA . MET A 1 173 ? 3.267 7.389 -0.932 1.00 94.75 173 MET A CA 1
ATOM 1433 C C . MET A 1 173 ? 2.754 8.056 -2.209 1.00 94.75 173 MET A C 1
ATOM 1435 O O . MET A 1 173 ? 3.408 7.966 -3.251 1.00 94.75 173 MET A O 1
ATOM 1439 N N . TYR A 1 174 ? 1.620 8.752 -2.136 1.00 95.31 174 TYR A N 1
ATOM 1440 C CA . TYR A 1 174 ? 1.050 9.475 -3.267 1.00 95.31 174 TYR A CA 1
ATOM 1441 C C . TYR A 1 174 ? 1.994 10.565 -3.787 1.00 95.31 174 TYR A C 1
ATOM 1443 O O . TYR A 1 174 ? 2.247 10.617 -4.989 1.00 95.31 174 TYR A O 1
ATOM 1451 N N . GLN A 1 175 ? 2.584 11.381 -2.910 1.00 94.75 175 GLN A N 1
ATOM 1452 C CA . GLN A 1 175 ? 3.523 12.441 -3.306 1.00 94.75 175 GLN A CA 1
ATOM 1453 C C . GLN A 1 175 ? 4.772 11.896 -4.009 1.00 94.75 175 GLN A C 1
ATOM 1455 O O . GLN A 1 175 ? 5.305 12.530 -4.921 1.00 94.75 175 GLN A O 1
ATOM 1460 N N . ILE A 1 176 ? 5.236 10.705 -3.623 1.00 93.94 176 ILE A N 1
ATOM 1461 C CA . ILE A 1 176 ? 6.339 10.023 -4.308 1.00 93.94 176 ILE A CA 1
ATOM 1462 C C . ILE A 1 176 ? 5.898 9.541 -5.692 1.00 93.94 176 ILE A C 1
ATOM 1464 O O . ILE A 1 176 ? 6.566 9.837 -6.683 1.00 93.94 176 ILE A O 1
ATOM 1468 N N . LEU A 1 177 ? 4.764 8.840 -5.773 1.00 92.69 177 LEU A N 1
ATOM 1469 C CA . LEU A 1 177 ? 4.229 8.310 -7.033 1.00 92.69 177 LEU A CA 1
ATOM 1470 C C . LEU A 1 177 ? 3.872 9.426 -8.021 1.00 92.69 177 LEU A C 1
ATOM 1472 O O . LEU A 1 177 ? 4.078 9.275 -9.222 1.00 92.69 177 LEU A O 1
ATOM 1476 N N . ARG A 1 178 ? 3.417 10.580 -7.524 1.00 91.94 178 ARG A N 1
ATOM 1477 C CA . ARG A 1 178 ? 3.094 11.763 -8.329 1.00 91.94 178 ARG A CA 1
ATOM 1478 C C . ARG A 1 178 ? 4.269 12.270 -9.157 1.00 91.94 178 ARG A C 1
ATOM 1480 O O . ARG A 1 178 ? 4.049 12.794 -10.242 1.00 91.94 178 ARG A O 1
ATOM 1487 N N . LYS A 1 179 ? 5.508 12.078 -8.702 1.00 90.19 179 LYS A N 1
ATOM 1488 C CA . LYS A 1 179 ? 6.707 12.454 -9.471 1.00 90.19 179 LYS A CA 1
ATOM 1489 C C . LYS A 1 179 ? 6.914 11.587 -10.716 1.00 90.19 179 LYS A C 1
ATOM 1491 O O . LYS A 1 179 ? 7.588 12.024 -11.640 1.00 90.19 179 LYS A O 1
ATOM 1496 N N . LEU A 1 180 ? 6.345 10.380 -10.729 1.00 88.69 180 LEU A N 1
ATOM 1497 C CA . LEU A 1 180 ? 6.384 9.447 -11.858 1.00 88.69 180 LEU A CA 1
ATOM 1498 C C . LEU A 1 180 ? 5.198 9.639 -12.814 1.00 88.69 180 LEU A C 1
ATOM 1500 O O . LEU A 1 180 ? 5.170 9.027 -13.878 1.00 88.69 180 LEU A O 1
ATOM 1504 N N . MET A 1 181 ? 4.209 10.457 -12.440 1.00 87.12 181 MET A N 1
ATOM 1505 C CA . MET A 1 181 ? 3.055 10.760 -13.281 1.00 87.12 181 MET A CA 1
ATOM 1506 C C . MET A 1 181 ? 3.394 11.859 -14.299 1.00 87.12 181 MET A C 1
ATOM 1508 O O . MET A 1 181 ? 4.224 12.728 -14.008 1.00 87.12 181 MET A O 1
ATOM 1512 N N . PRO A 1 182 ? 2.750 11.856 -15.481 1.00 83.31 182 PRO A N 1
ATOM 1513 C CA . PRO A 1 182 ? 2.877 12.958 -16.420 1.00 83.31 182 PRO A CA 1
ATOM 1514 C C . PRO A 1 182 ? 2.377 14.230 -15.733 1.00 83.31 182 PRO A C 1
ATOM 1516 O O . PRO A 1 182 ? 1.293 14.249 -15.147 1.00 83.31 182 PRO A O 1
ATOM 1519 N N . GLN A 1 183 ? 3.191 15.286 -15.757 1.00 73.06 183 GLN A N 1
ATOM 1520 C CA . GLN A 1 183 ? 2.760 16.566 -15.212 1.00 73.06 183 GLN A CA 1
ATOM 1521 C C . GLN A 1 183 ? 1.617 17.097 -16.081 1.00 73.06 183 GLN A C 1
ATOM 1523 O O . GLN A 1 183 ? 1.729 17.032 -17.310 1.00 73.06 183 GLN A O 1
ATOM 1528 N N . PRO A 1 184 ? 0.526 17.608 -15.485 1.00 62.03 184 PRO A N 1
ATOM 1529 C CA . PRO A 1 184 ? -0.487 18.297 -16.266 1.00 62.03 184 PRO A CA 1
ATOM 1530 C C . PRO A 1 184 ? 0.204 19.444 -17.005 1.00 62.03 184 PRO A C 1
ATOM 1532 O O . PRO A 1 184 ? 0.927 20.231 -16.391 1.00 62.03 184 PRO A O 1
ATOM 1535 N N . SER A 1 185 ? 0.029 19.507 -18.327 1.00 51.41 185 SER A N 1
ATOM 1536 C CA . SER A 1 185 ? 0.484 20.645 -19.118 1.00 51.41 185 SER A CA 1
ATOM 1537 C C . SER A 1 185 ? -0.111 21.900 -18.492 1.00 51.41 185 SER A C 1
ATOM 1539 O O . SER A 1 185 ? -1.334 22.035 -18.425 1.00 51.41 185 SER A O 1
ATOM 1541 N N . SER A 1 186 ? 0.745 22.790 -17.990 1.00 46.62 186 SER A N 1
ATOM 1542 C CA . SER A 1 186 ? 0.377 24.114 -17.494 1.00 46.62 186 SER A CA 1
ATOM 1543 C C . SER A 1 186 ? -0.310 24.885 -18.623 1.00 46.62 186 SER A C 1
ATOM 1545 O O . SER A 1 186 ? 0.332 25.554 -19.424 1.00 46.62 186 SER A O 1
ATOM 1547 N N . SER A 1 187 ? -1.619 24.703 -18.723 1.00 43.88 187 SER A N 1
ATOM 1548 C CA . SER A 1 187 ? -2.529 25.323 -19.683 1.00 43.88 187 SER A CA 1
ATOM 1549 C C . SER A 1 187 ? -3.771 25.751 -18.914 1.00 43.88 187 SER A C 1
ATOM 1551 O O . SER A 1 187 ? -4.889 25.340 -19.182 1.00 43.88 187 SER A O 1
ATOM 1553 N N . LEU A 1 188 ? -3.526 26.547 -17.879 1.00 46.44 188 LEU A N 1
ATOM 1554 C CA . LEU A 1 188 ? -4.505 27.450 -17.303 1.00 46.44 188 LEU A CA 1
ATOM 1555 C C . LEU A 1 188 ? -3.801 28.801 -17.274 1.00 46.44 188 LEU A C 1
ATOM 1557 O O . LEU A 1 188 ? -3.117 29.146 -16.311 1.00 46.44 188 LEU A O 1
ATOM 1561 N N . SER A 1 189 ? -3.873 29.498 -18.408 1.00 38.47 189 SER A N 1
ATOM 1562 C CA . SER A 1 189 ? -3.675 30.942 -18.442 1.00 38.47 189 SER A CA 1
ATOM 1563 C C . SER A 1 189 ? -4.693 31.556 -17.474 1.00 38.47 189 SER A C 1
ATOM 1565 O O . SER A 1 189 ? -5.860 31.165 -17.537 1.00 38.47 189 SER A O 1
ATOM 1567 N N . PRO A 1 190 ? -4.289 32.449 -16.560 1.00 51.12 190 PRO A N 1
ATOM 1568 C CA . PRO A 1 190 ? -5.247 33.220 -15.788 1.00 51.12 190 PRO A CA 1
ATOM 1569 C C . PRO A 1 190 ? -5.916 34.224 -16.736 1.00 51.12 190 PRO A C 1
ATOM 1571 O O . PRO A 1 190 ? -5.257 35.155 -17.199 1.00 51.12 190 PRO A O 1
ATOM 1574 N N . GLU A 1 191 ? -7.186 33.987 -17.063 1.00 38.91 191 GLU A N 1
ATOM 1575 C CA . GLU A 1 191 ? -8.124 35.040 -17.481 1.00 38.91 191 GLU A CA 1
ATOM 1576 C C . GLU A 1 191 ? -8.834 35.602 -16.247 1.00 38.91 191 GLU A C 1
ATOM 1578 O O . GLU A 1 191 ? -9.184 34.795 -15.349 1.00 38.91 191 GLU A O 1
#

Sequence (191 aa):
MEIFDEFGADALRLYLITSPVVRGKPLKFKKEGVRDILKDVFLPWYNALRLLIQSCDQLKVNKKVNFIYDEKRLYSSMSSNSNVMDTWIVSYTQTLLDFVRKEMEAYRLYTVVPRLVKYIDMLTNWYVKLNKKRFKCETTLEDSLVSLNVLCYVLLTKAKLMAPFTPFLAEYMYQILRKLMPQPSSSLSPE